Protein AF-A0A2V7TWN1-F1 (afdb_monomer)

Mean predicted aligned error: 7.3 Å

pLDDT: mean 84.78, std 6.24, range [59.34, 97.06]

Radius of gyration: 20.59 Å; Cα contacts (8 Å, |Δi|>4): 151; chains: 1; bounding box: 50×34×57 Å

Secondary structure (DSSP, 8-state):
-HHHHHHHHSSHIIIIIHHHHHH--TTS---GGGHHHHHHHHHHHHHHHHHHHHHHHHH--SS--HHHHHHHHH-HHHHHHHHHHHHHHHHHHHHHHHHHHHHHHHHHHHHTT----GGGTS-HHHHHHHHHHHHHH-GGG--HHHHHHHHHHHS--EETTEE----HHHHHHHHHH-

Foldseek 3Di:
DVVVVVVVPPALCVPPVLVCQQPDDDVGHHCHPVVVVVVVVVVVVVVVVVVVVVVLCVVDVDPDDPLVSCCVPVNDVVSVVVVVVVVVVVVVVLLSRLLSVLVVVQVVCVVVVHHDQLLQADAPVLLVVLVVVCVVPNLVPDDPSSNSSVSSNVPFDADPNRTRGDNNSSVVSSVVVD

Sequence (178 aa):
MIALGIGAIIGAGIFATLGSATSGGTGQPPAGPGVIVSIALTAVVCGFCALCYAEFASLVPVAGSAYTYSYATLGELVAWIIGWDLILEYAVGNIAVAISWAAYFRQLTLGFGVEIPAWLSTDYRSTLLAAKAAAGGGAAGLSPELSIAYQAHLNHPVILGVPIVCNVLAVSITAAIT

Structure (mmCIF, N/CA/C/O backbone):
data_AF-A0A2V7TWN1-F1
#
_entry.id   AF-A0A2V7TWN1-F1
#
loop_
_atom_site.group_PDB
_atom_site.id
_atom_site.type_symbol
_atom_site.label_atom_id
_atom_site.label_alt_id
_atom_site.label_comp_id
_atom_site.label_asym_id
_atom_site.label_entity_id
_atom_site.label_seq_id
_atom_site.pdbx_PDB_ins_code
_atom_site.Cartn_x
_atom_site.Cartn_y
_atom_site.Cartn_z
_atom_site.occupancy
_atom_site.B_iso_or_equiv
_atom_site.auth_seq_id
_atom_site.auth_comp_id
_atom_site.auth_asym_id
_atom_site.auth_atom_id
_atom_site.pdbx_PDB_model_num
ATOM 1 N N . MET A 1 1 ? -4.588 -15.650 17.850 1.00 64.38 1 MET A N 1
ATOM 2 C CA . MET A 1 1 ? -5.086 -14.398 17.234 1.00 64.38 1 MET A C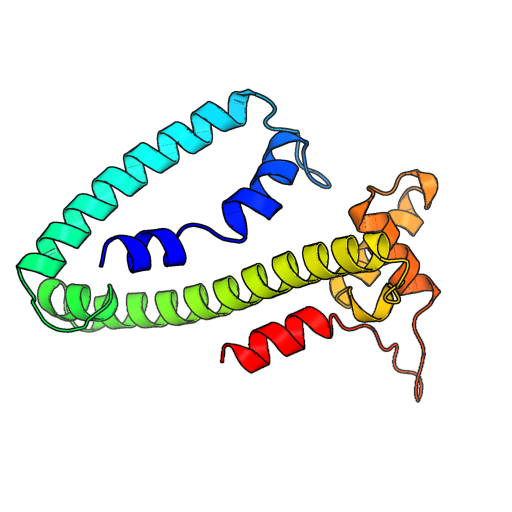A 1
ATOM 3 C C . MET A 1 1 ? -4.027 -13.303 17.147 1.00 64.38 1 MET A C 1
ATOM 5 O O . MET A 1 1 ? -3.981 -12.642 16.123 1.00 64.38 1 MET A O 1
ATOM 9 N N . ILE A 1 2 ? -3.119 -13.161 18.122 1.00 84.94 2 ILE A N 1
ATOM 10 C CA . ILE A 1 2 ? -2.035 -12.154 18.070 1.00 84.94 2 ILE A CA 1
ATOM 11 C C . ILE A 1 2 ? -1.173 -12.282 16.798 1.00 84.94 2 ILE A C 1
ATOM 13 O O . ILE A 1 2 ? -0.955 -11.293 16.111 1.00 84.94 2 ILE A O 1
ATOM 17 N N . ALA A 1 3 ? -0.764 -13.500 16.423 1.00 87.00 3 ALA A N 1
ATOM 18 C CA . ALA A 1 3 ? 0.022 -13.724 15.203 1.00 87.00 3 ALA A CA 1
ATOM 19 C C . ALA A 1 3 ? -0.723 -13.335 13.909 1.00 87.00 3 ALA A C 1
ATOM 21 O O . ALA A 1 3 ? -0.105 -12.814 12.986 1.00 87.00 3 ALA A O 1
ATOM 22 N N . LEU A 1 4 ? -2.045 -13.538 13.859 1.00 85.44 4 LEU A N 1
ATOM 23 C CA . LEU A 1 4 ? -2.874 -13.143 12.716 1.00 85.44 4 LEU A CA 1
ATOM 24 C C . LEU A 1 4 ? -2.981 -11.615 12.623 1.00 85.44 4 LEU A C 1
ATOM 26 O O . LEU A 1 4 ? -2.847 -11.068 11.536 1.00 85.44 4 LEU A O 1
ATOM 30 N N . GLY A 1 5 ? -3.138 -10.926 13.759 1.00 84.00 5 GLY A N 1
ATOM 31 C CA . GLY A 1 5 ? -3.130 -9.461 13.805 1.00 84.00 5 GLY A CA 1
ATOM 32 C C . GLY A 1 5 ? -1.792 -8.861 13.366 1.00 84.00 5 GLY A C 1
ATOM 33 O O . GLY A 1 5 ? -1.768 -7.958 12.539 1.00 84.00 5 GLY A O 1
ATOM 34 N N . ILE A 1 6 ? -0.669 -9.403 13.850 1.00 88.50 6 ILE A N 1
ATOM 35 C CA . ILE A 1 6 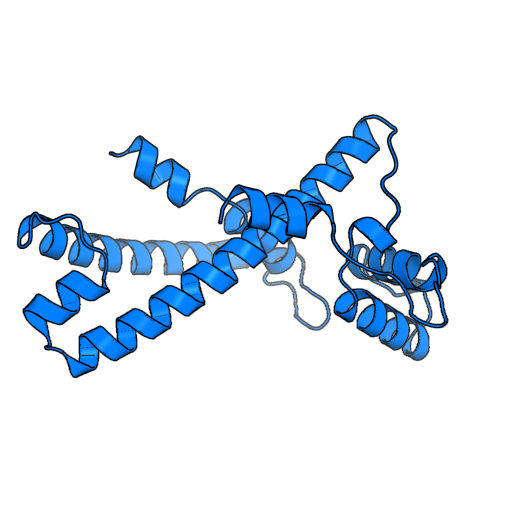? 0.668 -8.949 13.432 1.00 88.50 6 ILE A CA 1
ATOM 36 C C . ILE A 1 6 ? 0.873 -9.185 11.928 1.00 88.50 6 ILE A C 1
ATOM 38 O O . ILE A 1 6 ? 1.323 -8.282 11.226 1.00 88.50 6 ILE A O 1
ATOM 42 N N . GLY A 1 7 ? 0.505 -10.369 11.425 1.00 85.00 7 GLY A N 1
ATOM 43 C CA . GLY A 1 7 ? 0.634 -10.715 10.007 1.00 85.00 7 GLY A CA 1
ATOM 44 C C . GLY A 1 7 ? -0.248 -9.880 9.075 1.00 85.00 7 GLY A C 1
ATOM 45 O O . GLY A 1 7 ? 0.145 -9.633 7.942 1.00 85.00 7 GLY A O 1
ATOM 46 N N . ALA A 1 8 ? -1.406 -9.411 9.548 1.00 85.25 8 ALA A N 1
ATOM 47 C CA . ALA A 1 8 ? -2.286 -8.535 8.776 1.00 85.25 8 ALA A CA 1
ATOM 48 C C . ALA A 1 8 ? -1.795 -7.074 8.718 1.00 85.25 8 ALA A C 1
ATOM 50 O O . ALA A 1 8 ? -2.118 -6.366 7.769 1.00 85.25 8 ALA A O 1
ATOM 51 N N . ILE A 1 9 ? -1.028 -6.615 9.718 1.00 87.81 9 ILE A N 1
ATOM 52 C CA . ILE A 1 9 ? -0.567 -5.217 9.820 1.00 87.81 9 ILE A CA 1
ATOM 53 C C . ILE A 1 9 ? 0.809 -5.018 9.168 1.00 87.81 9 ILE A C 1
ATOM 55 O O . ILE A 1 9 ? 1.049 -3.996 8.521 1.00 87.81 9 ILE A O 1
ATOM 59 N N . ILE A 1 10 ? 1.740 -5.963 9.340 1.00 88.50 10 ILE A N 1
ATOM 60 C CA . ILE A 1 10 ? 3.087 -5.842 8.769 1.00 88.50 10 ILE A CA 1
ATOM 61 C C . ILE A 1 10 ? 3.035 -6.178 7.275 1.00 88.50 10 ILE A C 1
ATOM 63 O O . ILE A 1 10 ? 2.863 -7.331 6.893 1.00 88.50 10 ILE A O 1
ATOM 67 N N . GLY A 1 11 ? 3.240 -5.173 6.421 1.00 83.94 11 GLY A N 1
ATOM 68 C CA . GLY A 1 11 ? 3.178 -5.355 4.972 1.00 83.94 11 GLY A CA 1
ATOM 69 C C . GLY A 1 11 ? 3.793 -4.209 4.176 1.00 83.94 11 GLY A C 1
ATOM 70 O O . GLY A 1 11 ? 4.732 -3.548 4.618 1.00 83.94 11 GLY A O 1
ATOM 71 N N . ALA A 1 12 ? 3.251 -3.967 2.984 1.00 78.75 12 ALA A N 1
ATOM 72 C CA . ALA A 1 12 ? 3.787 -3.007 2.022 1.00 78.75 12 ALA A CA 1
ATOM 73 C C . ALA A 1 12 ? 3.996 -1.588 2.586 1.00 78.75 12 ALA A C 1
ATOM 75 O O . ALA A 1 12 ? 4.951 -0.928 2.195 1.00 78.75 12 ALA A O 1
ATOM 76 N N . GLY A 1 13 ? 3.169 -1.130 3.532 1.00 80.00 13 GLY A N 1
ATOM 77 C CA . GLY A 1 13 ? 3.261 0.231 4.075 1.00 80.00 13 GLY A CA 1
ATOM 78 C C . GLY A 1 13 ? 4.596 0.546 4.763 1.00 80.00 13 GLY A C 1
ATOM 79 O O . GLY A 1 13 ? 5.199 1.583 4.483 1.00 80.00 13 GLY A O 1
ATOM 80 N N . ILE A 1 14 ? 5.098 -0.353 5.621 1.00 84.56 14 ILE A N 1
ATOM 81 C CA . ILE A 1 14 ? 6.365 -0.118 6.336 1.00 84.56 14 ILE A CA 1
ATOM 82 C C . ILE A 1 14 ? 7.582 -0.285 5.423 1.00 84.56 14 ILE A C 1
ATOM 84 O O . ILE A 1 14 ? 8.570 0.425 5.586 1.00 84.56 14 ILE A O 1
ATOM 88 N N . PHE A 1 15 ? 7.505 -1.196 4.451 1.00 81.44 15 PHE A N 1
ATOM 89 C CA . PHE A 1 15 ? 8.630 -1.488 3.569 1.00 81.44 15 PHE A CA 1
ATOM 90 C C . PHE A 1 15 ? 8.710 -0.506 2.392 1.00 81.44 15 PHE A C 1
ATOM 92 O O . PHE A 1 15 ? 9.769 0.075 2.162 1.00 81.44 15 PHE A O 1
ATOM 99 N N . ALA A 1 16 ? 7.606 -0.272 1.679 1.00 73.81 16 ALA A N 1
ATOM 100 C CA . ALA A 1 16 ? 7.598 0.510 0.445 1.00 73.81 16 ALA A CA 1
ATOM 101 C C . ALA A 1 16 ? 7.359 2.008 0.687 1.00 73.81 16 ALA A C 1
ATOM 103 O O . ALA A 1 16 ? 8.100 2.847 0.181 1.00 73.81 16 ALA A O 1
ATOM 104 N N . THR A 1 17 ? 6.344 2.370 1.476 1.00 78.56 17 THR A N 1
ATOM 105 C CA . THR A 1 17 ? 5.884 3.769 1.565 1.00 78.56 17 THR A CA 1
ATOM 106 C C . THR A 1 17 ? 6.723 4.622 2.518 1.00 78.56 17 THR A C 1
ATOM 108 O O . THR A 1 17 ? 6.881 5.825 2.300 1.00 78.56 17 THR A O 1
ATOM 111 N N . LEU A 1 18 ? 7.295 4.023 3.567 1.00 85.00 18 LEU A N 1
ATOM 112 C CA . LEU A 1 18 ? 8.079 4.759 4.563 1.00 85.00 18 LEU A CA 1
ATOM 113 C C . LEU A 1 18 ? 9.361 5.366 3.968 1.00 85.00 18 LEU A C 1
ATOM 115 O O . LEU A 1 18 ? 9.734 6.491 4.311 1.00 85.00 18 LEU A O 1
ATOM 119 N N . GLY A 1 19 ? 10.009 4.647 3.044 1.00 79.50 19 GLY A N 1
ATOM 120 C CA . GLY A 1 19 ? 11.196 5.122 2.332 1.00 79.50 19 GLY A CA 1
ATOM 121 C C . GLY A 1 19 ? 10.900 6.383 1.523 1.00 79.50 19 GLY A C 1
ATOM 122 O O . GLY A 1 19 ? 11.509 7.423 1.772 1.00 79.50 19 GLY A O 1
ATOM 123 N N . SER A 1 20 ? 9.893 6.322 0.645 1.00 77.81 20 SER A N 1
ATOM 124 C CA . SER A 1 20 ? 9.467 7.463 -0.177 1.00 77.81 20 SER A CA 1
ATOM 125 C C . SER A 1 20 ? 8.956 8.643 0.656 1.00 77.81 20 SER A C 1
ATOM 127 O O . SER A 1 20 ? 9.218 9.795 0.317 1.00 77.81 20 SER A O 1
ATOM 129 N N . ALA A 1 21 ? 8.274 8.381 1.778 1.00 82.94 21 ALA A N 1
ATOM 130 C CA . ALA A 1 21 ? 7.824 9.433 2.693 1.00 82.94 21 ALA A CA 1
ATOM 131 C C . ALA A 1 21 ? 9.003 10.167 3.357 1.00 82.94 21 ALA A C 1
ATOM 133 O O . ALA A 1 21 ? 8.952 11.379 3.575 1.00 82.94 21 ALA A O 1
ATOM 134 N N . THR A 1 22 ? 10.089 9.446 3.647 1.00 85.00 22 THR A N 1
ATOM 135 C CA . THR A 1 22 ? 11.284 10.010 4.287 1.00 85.00 22 THR A CA 1
ATOM 136 C C . THR A 1 22 ? 12.158 10.768 3.288 1.00 85.00 22 THR A C 1
ATOM 138 O O . THR A 1 22 ? 12.567 11.894 3.573 1.00 85.00 22 THR A O 1
ATOM 141 N N . SER A 1 23 ? 12.440 10.170 2.123 1.00 79.25 23 SER A N 1
ATOM 142 C CA . SER A 1 23 ? 13.347 10.721 1.104 1.00 79.25 23 SER A CA 1
ATOM 143 C C . SER A 1 23 ? 12.706 11.762 0.185 1.00 79.25 23 SER A C 1
ATOM 145 O O . SER A 1 23 ? 13.426 12.459 -0.526 1.00 79.25 23 SER A O 1
ATOM 147 N N . GLY A 1 24 ? 11.377 11.889 0.212 1.00 71.25 24 GLY A N 1
ATOM 148 C CA . GLY A 1 24 ? 10.619 12.734 -0.706 1.00 71.25 24 GLY A CA 1
ATOM 149 C C . GLY A 1 24 ? 10.301 11.999 -2.008 1.00 71.25 24 GLY A C 1
ATOM 150 O O . GLY A 1 24 ? 11.113 11.228 -2.523 1.00 71.25 24 GLY A O 1
ATOM 151 N N . GLY A 1 25 ? 9.088 12.224 -2.514 1.00 67.12 25 GLY A N 1
ATOM 152 C CA . GLY A 1 25 ? 8.597 11.673 -3.778 1.00 67.12 25 GLY A CA 1
ATOM 153 C C . GLY A 1 25 ? 8.697 12.669 -4.934 1.00 67.12 25 GLY A C 1
ATOM 154 O O . GLY A 1 25 ? 9.132 13.811 -4.777 1.00 67.12 25 GLY A O 1
ATOM 155 N N . THR A 1 26 ? 8.240 12.263 -6.121 1.00 59.34 26 THR A N 1
ATOM 156 C CA . THR A 1 26 ? 8.171 13.154 -7.288 1.00 59.34 26 THR A CA 1
ATOM 157 C C . THR A 1 26 ? 7.182 14.298 -7.029 1.00 59.34 26 THR A C 1
ATOM 159 O O . THR A 1 26 ? 5.972 14.126 -7.146 1.00 59.34 26 THR A O 1
ATOM 162 N N . GLY A 1 27 ? 7.700 15.474 -6.663 1.00 63.16 27 GLY A N 1
ATOM 163 C CA . GLY A 1 27 ? 6.899 16.672 -6.385 1.00 63.16 27 GLY A CA 1
ATOM 164 C C . GLY A 1 27 ? 6.494 16.868 -4.921 1.00 63.16 27 GLY A C 1
ATOM 165 O O . GLY A 1 27 ? 5.716 17.777 -4.641 1.00 63.16 27 GLY A O 1
ATOM 166 N N . GLN A 1 28 ? 7.017 16.065 -3.988 1.00 68.25 28 GLN A N 1
ATOM 167 C CA . GLN A 1 28 ? 6.788 16.247 -2.552 1.00 68.25 28 GLN A CA 1
ATOM 168 C C . GLN A 1 28 ? 8.114 16.434 -1.813 1.00 68.25 28 GLN A C 1
ATOM 170 O O . GLN A 1 28 ? 9.039 15.646 -2.029 1.00 68.25 28 GLN A O 1
ATOM 175 N N . PRO A 1 29 ? 8.225 17.447 -0.935 1.00 78.81 29 PRO A N 1
ATOM 176 C CA . PRO A 1 29 ? 9.421 17.611 -0.131 1.00 78.81 29 PRO A CA 1
ATOM 177 C C . PRO A 1 29 ? 9.591 16.413 0.820 1.00 78.81 29 PRO A C 1
ATOM 179 O O . PRO A 1 29 ? 8.595 15.882 1.319 1.00 78.81 29 PRO A O 1
ATOM 182 N N . PRO A 1 30 ? 10.834 15.984 1.090 1.00 83.19 30 PRO A N 1
ATOM 183 C CA . PRO A 1 30 ? 11.106 14.937 2.067 1.00 83.19 30 PRO A CA 1
ATOM 184 C C . PRO A 1 30 ? 10.597 15.336 3.451 1.00 83.19 30 PRO A C 1
ATOM 186 O O . PRO A 1 30 ? 10.870 16.444 3.915 1.00 83.19 30 PRO A O 1
ATOM 189 N N . ALA A 1 31 ? 9.936 14.411 4.153 1.00 84.94 31 ALA A N 1
ATOM 190 C CA . ALA A 1 31 ? 9.643 14.601 5.574 1.00 84.94 31 ALA A CA 1
ATOM 191 C C . ALA A 1 31 ? 10.924 14.538 6.430 1.00 84.94 31 ALA A C 1
ATOM 193 O O . ALA A 1 31 ? 10.981 15.107 7.524 1.00 84.94 31 ALA A O 1
ATOM 194 N N . GLY A 1 32 ? 11.960 13.844 5.937 1.00 86.19 32 GLY A N 1
ATOM 195 C CA . GLY A 1 32 ? 13.225 13.661 6.640 1.00 86.19 32 GLY A CA 1
ATOM 196 C C . GLY A 1 32 ? 13.045 12.959 7.995 1.00 86.19 32 GLY A C 1
ATOM 197 O O . GLY A 1 32 ? 12.105 12.179 8.173 1.00 86.19 32 GLY A O 1
ATOM 198 N N . PRO A 1 33 ? 13.904 13.244 8.992 1.00 86.81 33 PRO A N 1
ATOM 199 C CA . PRO A 1 33 ? 13.803 12.643 10.327 1.00 86.81 33 PRO A CA 1
ATOM 200 C C . PRO A 1 33 ? 12.465 12.910 11.040 1.00 86.81 33 PRO A C 1
ATOM 202 O O . PRO A 1 33 ? 12.090 12.170 11.949 1.00 86.81 33 PRO A O 1
ATOM 205 N N . GLY A 1 34 ? 11.719 13.938 10.612 1.00 88.25 34 GLY A N 1
ATOM 206 C CA . GLY A 1 34 ? 10.398 14.280 11.143 1.00 88.25 34 GLY A CA 1
ATOM 207 C C . GLY A 1 34 ? 9.322 13.219 10.889 1.00 88.25 34 GLY A C 1
ATOM 208 O O . GLY A 1 34 ? 8.300 13.226 11.574 1.00 88.25 34 GLY A O 1
ATOM 209 N N . VAL A 1 35 ? 9.559 12.261 9.981 1.00 90.19 35 VAL A N 1
ATOM 210 C CA . VAL A 1 35 ? 8.641 11.137 9.718 1.00 90.19 35 VAL A CA 1
ATOM 211 C C . VAL A 1 35 ? 8.304 10.348 10.992 1.00 90.19 35 VAL A C 1
ATOM 213 O O . VAL A 1 35 ? 7.181 9.874 11.147 1.00 90.19 35 VAL A O 1
ATOM 216 N N . ILE A 1 36 ? 9.235 10.283 11.954 1.00 91.31 36 ILE A N 1
ATOM 217 C CA . ILE A 1 36 ? 9.042 9.606 13.244 1.00 91.31 36 ILE A CA 1
ATOM 218 C C . ILE A 1 36 ? 7.887 10.236 14.029 1.00 91.31 36 ILE A C 1
ATOM 220 O O . ILE A 1 36 ? 7.096 9.514 14.630 1.00 91.31 36 ILE A O 1
ATOM 224 N N . VAL A 1 37 ? 7.754 11.566 13.997 1.00 92.88 37 VAL A N 1
ATOM 225 C CA . VAL A 1 37 ? 6.669 12.275 14.692 1.00 92.88 37 VAL A CA 1
ATOM 226 C C . VAL A 1 37 ? 5.320 11.917 14.072 1.00 92.88 37 VAL A C 1
ATOM 228 O O . VAL A 1 37 ? 4.361 11.659 14.797 1.00 92.88 37 VAL A O 1
ATOM 231 N N . SER A 1 38 ? 5.258 11.829 12.739 1.00 90.94 38 SER A N 1
ATOM 232 C CA . SER A 1 38 ? 4.041 11.410 12.040 1.00 90.94 38 SER A CA 1
ATOM 233 C C . SER A 1 38 ? 3.656 9.975 12.399 1.00 90.94 38 SER A C 1
ATOM 235 O O . SER A 1 38 ? 2.500 9.730 12.729 1.00 90.94 38 SER A O 1
ATOM 237 N N . ILE A 1 39 ? 4.610 9.038 12.384 1.00 91.44 39 ILE A N 1
ATOM 238 C CA . ILE A 1 39 ? 4.352 7.634 12.740 1.00 91.44 39 ILE A CA 1
ATOM 239 C C . ILE A 1 39 ? 3.941 7.498 14.210 1.00 91.44 39 ILE A C 1
ATOM 241 O O . ILE A 1 39 ? 3.023 6.740 14.515 1.00 91.44 39 ILE A O 1
ATOM 245 N N . ALA A 1 40 ? 4.568 8.248 15.120 1.00 94.69 40 ALA A N 1
ATOM 246 C CA . ALA A 1 40 ? 4.208 8.243 16.534 1.00 94.69 40 ALA A CA 1
ATOM 247 C C . ALA A 1 40 ? 2.768 8.733 16.757 1.00 94.69 40 ALA A C 1
ATOM 249 O O . ALA A 1 40 ? 2.013 8.102 17.495 1.00 94.69 40 ALA A O 1
ATOM 250 N N . LEU A 1 41 ? 2.362 9.814 16.083 1.00 95.19 41 LEU A N 1
ATOM 251 C CA . LEU A 1 41 ? 0.990 10.315 16.152 1.00 95.19 41 LEU A CA 1
ATOM 252 C C . LEU A 1 41 ? -0.008 9.292 15.591 1.00 95.19 41 LEU A C 1
ATOM 254 O O . LEU A 1 41 ? -1.013 9.002 16.239 1.00 95.19 41 LEU A O 1
ATOM 258 N N . THR A 1 42 ? 0.286 8.704 14.427 1.00 93.25 42 THR A N 1
ATOM 259 C CA . THR A 1 42 ? -0.541 7.644 13.836 1.00 93.25 42 THR A CA 1
ATOM 260 C C . THR A 1 42 ? -0.675 6.452 14.783 1.00 93.25 42 THR A C 1
ATOM 262 O O . THR A 1 42 ? -1.783 5.963 14.973 1.00 93.25 42 THR A O 1
ATOM 265 N N . ALA A 1 43 ? 0.404 6.023 15.445 1.00 93.69 43 ALA A N 1
ATOM 266 C CA . ALA A 1 43 ? 0.367 4.916 16.400 1.00 93.69 43 ALA A CA 1
ATOM 267 C C . ALA A 1 43 ? -0.567 5.191 17.592 1.00 93.69 43 ALA A C 1
ATOM 269 O O . ALA A 1 43 ? -1.307 4.299 18.003 1.00 93.69 43 ALA A O 1
ATOM 270 N N . VAL A 1 44 ? -0.580 6.422 18.118 1.00 97.06 44 VAL A N 1
ATOM 271 C CA . VAL A 1 44 ? -1.496 6.819 19.202 1.00 97.06 44 VAL A CA 1
ATOM 272 C C . VAL A 1 44 ? -2.952 6.773 18.735 1.00 97.06 44 VAL A C 1
ATOM 274 O O . VAL A 1 44 ? -3.793 6.184 19.414 1.00 97.06 44 VAL A O 1
ATOM 277 N N . VAL A 1 45 ? -3.249 7.335 17.559 1.00 96.56 45 VAL A N 1
ATOM 278 C CA . VAL A 1 45 ? -4.607 7.328 16.988 1.00 96.56 45 VAL A CA 1
ATOM 279 C C . VAL A 1 45 ? -5.079 5.898 16.716 1.00 96.56 45 VAL A C 1
ATOM 281 O O . VAL A 1 45 ? -6.164 5.519 17.154 1.00 96.56 45 VAL A O 1
ATOM 284 N N . CYS A 1 46 ? -4.246 5.070 16.078 1.00 94.06 46 CYS A N 1
ATOM 285 C CA . CYS A 1 46 ? -4.539 3.655 15.853 1.00 94.06 46 CYS A CA 1
ATOM 286 C C . CYS A 1 46 ? -4.735 2.892 17.170 1.00 94.06 46 CYS A C 1
ATOM 288 O O . CYS A 1 46 ? -5.586 2.009 17.229 1.00 94.06 46 CYS A O 1
ATOM 290 N N . GLY A 1 47 ? -4.000 3.245 18.230 1.00 94.88 47 GLY A N 1
ATOM 291 C CA . GLY A 1 47 ? -4.181 2.687 19.568 1.00 94.88 47 GLY A CA 1
ATOM 292 C C . GLY A 1 47 ? -5.569 2.972 20.142 1.00 94.88 47 GLY A C 1
ATOM 293 O O . GLY A 1 47 ? -6.236 2.052 20.608 1.00 94.88 47 GLY A O 1
ATOM 294 N N . PHE A 1 48 ? -6.049 4.215 20.051 1.00 95.69 48 PHE A N 1
ATOM 295 C CA . PHE A 1 48 ? -7.409 4.556 20.482 1.00 95.69 48 PHE A CA 1
ATOM 296 C C . PHE A 1 48 ? -8.478 3.861 19.636 1.00 95.69 48 PHE A C 1
ATOM 298 O O . PHE A 1 48 ? -9.412 3.287 20.194 1.00 95.69 48 PHE A O 1
ATOM 305 N N . CYS A 1 49 ? -8.315 3.821 18.310 1.00 91.31 49 CYS A N 1
ATOM 306 C CA . CYS A 1 49 ? -9.220 3.072 17.438 1.00 91.31 49 CYS A CA 1
ATOM 307 C C . CYS A 1 49 ? -9.248 1.578 17.800 1.00 91.31 49 CYS A C 1
ATOM 309 O O . CYS A 1 49 ? -10.325 0.992 17.885 1.00 91.31 49 CYS A O 1
ATOM 311 N N . ALA A 1 50 ? -8.090 0.965 18.066 1.00 90.56 50 ALA A N 1
ATOM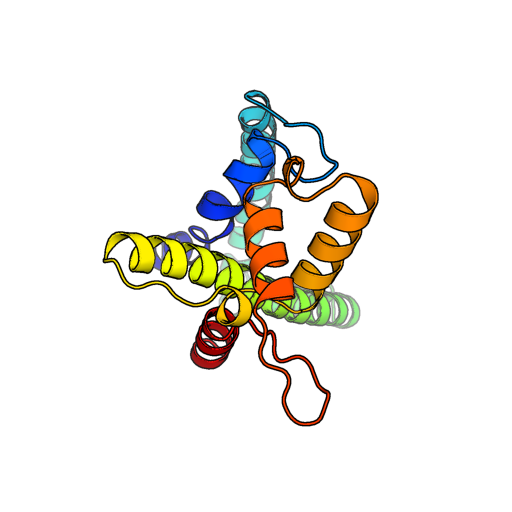 312 C CA . ALA A 1 50 ? -7.991 -0.442 18.444 1.00 90.56 50 ALA A CA 1
ATOM 313 C C . ALA A 1 50 ? -8.719 -0.749 19.762 1.00 90.56 50 ALA A C 1
ATOM 315 O O . ALA A 1 50 ? -9.337 -1.805 19.872 1.00 90.56 50 ALA A O 1
ATOM 316 N N . LEU A 1 51 ? -8.700 0.171 20.734 1.00 92.12 51 LEU A N 1
ATOM 317 C CA . LEU A 1 51 ? -9.463 0.028 21.978 1.00 92.12 51 LEU A CA 1
ATOM 318 C C . LEU A 1 51 ? -10.978 0.041 21.721 1.00 92.12 51 LEU A C 1
ATOM 320 O O . LEU A 1 51 ? -11.676 -0.834 22.227 1.00 92.12 51 LEU A O 1
ATOM 324 N N . CYS A 1 52 ? -11.479 0.955 20.882 1.00 89.31 52 CYS A N 1
ATOM 325 C CA . CYS A 1 52 ? -12.895 0.971 20.490 1.00 89.31 52 CYS A CA 1
ATOM 326 C C . CYS A 1 52 ? -13.299 -0.310 19.739 1.00 89.31 52 CYS A C 1
ATOM 328 O O . CYS A 1 52 ? -14.353 -0.887 19.997 1.00 89.31 52 CYS A O 1
ATOM 330 N N . TYR A 1 53 ? -12.447 -0.800 18.832 1.00 86.44 53 TYR A N 1
ATOM 331 C CA . TYR A 1 53 ? -12.684 -2.072 18.142 1.00 86.44 53 TYR A CA 1
ATOM 332 C C . TYR A 1 53 ? -12.661 -3.270 19.097 1.00 86.44 53 TYR A C 1
ATOM 334 O O . TYR A 1 53 ? -13.448 -4.197 18.917 1.00 86.44 53 TYR A O 1
ATOM 342 N N . ALA A 1 54 ? -11.795 -3.261 20.114 1.00 88.19 54 ALA A N 1
ATOM 343 C CA . ALA A 1 54 ? -11.756 -4.305 21.134 1.00 88.19 54 ALA A CA 1
ATOM 344 C C . ALA A 1 54 ? -13.046 -4.333 21.970 1.00 88.19 54 ALA A C 1
ATOM 346 O O . ALA A 1 54 ? -13.558 -5.414 22.261 1.00 88.19 54 ALA A O 1
ATOM 347 N N . GLU A 1 55 ? -13.603 -3.165 22.302 1.00 89.44 55 GLU A N 1
ATOM 348 C CA . GLU A 1 55 ? -14.898 -3.051 22.975 1.00 89.44 55 GLU A CA 1
ATOM 349 C C . GLU A 1 55 ? -16.020 -3.646 22.112 1.00 89.44 55 GLU A C 1
ATOM 351 O O . GLU A 1 55 ? -16.714 -4.561 22.561 1.00 89.44 55 GLU A O 1
ATOM 356 N N . PHE A 1 56 ? -16.140 -3.234 20.845 1.00 82.56 56 PHE A N 1
ATOM 357 C CA . PHE A 1 56 ? -17.162 -3.775 19.942 1.00 82.56 56 PHE A CA 1
ATOM 358 C C . PHE A 1 56 ? -17.017 -5.282 19.698 1.00 82.56 56 PHE A C 1
ATOM 360 O O . PHE A 1 56 ? -18.018 -5.999 19.723 1.00 82.56 56 PHE A O 1
ATOM 367 N N . ALA A 1 57 ? -15.789 -5.781 19.538 1.00 83.50 57 ALA A N 1
ATOM 368 C CA . ALA A 1 57 ? -15.524 -7.211 19.381 1.00 83.50 57 ALA A CA 1
ATOM 369 C C . ALA A 1 57 ? -15.897 -8.023 20.636 1.00 83.50 57 ALA A C 1
ATOM 371 O O . ALA A 1 57 ? -16.287 -9.184 20.523 1.00 83.50 57 ALA A O 1
ATOM 372 N N . SER A 1 58 ? -15.796 -7.426 21.831 1.00 83.75 58 SER A N 1
ATOM 373 C CA . SER A 1 58 ? -16.212 -8.067 23.086 1.00 83.75 58 SER A CA 1
ATOM 374 C C . SER A 1 58 ? -17.733 -8.081 23.279 1.00 83.75 58 SER A C 1
ATOM 376 O O . SER A 1 58 ? -18.271 -9.037 23.837 1.00 83.75 58 SER A O 1
ATOM 378 N N . LEU A 1 59 ? -18.429 -7.048 22.792 1.00 82.06 59 LEU A N 1
ATOM 379 C CA . LEU A 1 59 ? -19.883 -6.903 22.903 1.00 82.06 59 LEU A CA 1
ATOM 380 C C . LEU A 1 59 ? -20.646 -7.755 21.884 1.00 82.06 59 LEU A C 1
ATOM 382 O O . LEU A 1 59 ? -21.750 -8.218 22.164 1.00 82.06 59 LEU A O 1
ATOM 386 N N . VAL A 1 60 ? -20.072 -7.955 20.697 1.00 78.88 60 VAL A N 1
ATOM 387 C CA . VAL A 1 60 ? -20.733 -8.605 19.563 1.00 78.88 60 VAL A CA 1
ATOM 388 C C . VAL A 1 60 ? -19.846 -9.765 19.084 1.00 78.88 60 VAL A C 1
ATOM 390 O O . VAL A 1 60 ? -19.108 -9.604 18.113 1.00 78.88 60 VAL A O 1
ATOM 393 N N . PRO A 1 61 ? -19.887 -10.946 19.748 1.00 74.44 61 PRO A N 1
ATOM 394 C CA . PRO A 1 61 ? -18.975 -12.068 19.496 1.00 74.44 61 PRO A CA 1
ATOM 395 C C . PRO A 1 61 ? -19.385 -12.886 18.259 1.00 74.44 61 PRO A C 1
ATOM 397 O O . PRO A 1 61 ? -19.447 -14.115 18.282 1.00 74.44 61 PRO A O 1
ATOM 400 N N . VAL A 1 62 ? -19.697 -12.198 17.165 1.00 76.25 62 VAL A N 1
ATOM 401 C CA . VAL A 1 62 ? -19.903 -12.784 15.841 1.00 76.25 62 VAL A CA 1
ATOM 402 C C . VAL A 1 62 ? -18.725 -12.419 14.954 1.00 76.25 62 VAL A C 1
ATOM 404 O O . VAL A 1 62 ? -18.153 -11.338 15.073 1.00 76.25 62 VAL A O 1
ATOM 407 N N . ALA A 1 63 ? -18.356 -13.326 14.050 1.00 70.19 63 ALA A N 1
ATOM 408 C CA . ALA A 1 63 ? -17.361 -13.030 13.030 1.00 70.19 63 ALA A CA 1
ATOM 409 C C . ALA A 1 63 ? -17.870 -11.863 12.167 1.00 70.19 63 ALA A C 1
ATOM 411 O O . ALA A 1 63 ? -18.804 -12.021 11.381 1.00 70.19 63 ALA A O 1
ATOM 412 N N . GLY A 1 64 ? -17.289 -10.682 12.361 1.00 69.94 64 GLY A N 1
ATOM 413 C CA . GLY A 1 64 ? -17.736 -9.447 11.733 1.00 69.94 64 GLY A CA 1
ATOM 414 C C . GLY A 1 64 ? -16.618 -8.414 11.649 1.00 69.94 64 GLY A C 1
ATOM 415 O O . GLY A 1 64 ? -15.693 -8.405 12.460 1.00 69.94 64 GLY A O 1
ATOM 416 N N . SER A 1 65 ? -16.702 -7.561 10.631 1.00 79.88 65 SER A N 1
ATOM 417 C CA . SER A 1 65 ? -15.851 -6.375 10.464 1.00 79.88 65 SER A CA 1
ATOM 418 C C . SER A 1 65 ? -16.655 -5.112 10.819 1.00 79.88 65 SER A C 1
ATOM 420 O O . SER A 1 65 ? -17.781 -5.209 11.314 1.00 79.88 65 SER A O 1
ATOM 422 N N . ALA A 1 66 ? -16.114 -3.922 10.549 1.00 82.56 66 ALA A N 1
ATOM 423 C CA . ALA A 1 66 ? -16.737 -2.631 10.864 1.00 82.56 66 ALA A CA 1
ATOM 424 C C . ALA A 1 66 ? -18.191 -2.509 10.366 1.00 82.56 66 ALA A C 1
ATOM 426 O O . ALA A 1 66 ? -19.027 -1.901 11.035 1.00 82.56 66 ALA A O 1
ATOM 427 N N . TYR A 1 67 ? -18.518 -3.145 9.234 1.00 85.31 67 TYR A N 1
ATOM 428 C CA . TYR A 1 67 ? -19.885 -3.262 8.717 1.00 85.31 67 TYR A CA 1
ATOM 429 C C . TYR A 1 67 ? -20.856 -3.881 9.737 1.00 85.31 67 TYR A C 1
ATOM 431 O O . TYR A 1 67 ? -21.895 -3.307 10.043 1.00 85.31 67 TYR A O 1
ATOM 439 N N . THR A 1 68 ? -20.509 -5.033 10.314 1.00 85.25 68 THR A N 1
ATOM 440 C CA . THR A 1 68 ? -21.381 -5.751 11.254 1.00 85.25 68 THR A CA 1
ATOM 441 C C . THR A 1 68 ? -21.576 -4.955 12.544 1.00 85.25 68 THR A C 1
ATOM 443 O O . THR A 1 68 ? -22.689 -4.879 13.065 1.00 85.25 68 THR A O 1
ATOM 446 N N . TYR A 1 69 ? -20.513 -4.317 13.043 1.00 85.44 69 TYR A N 1
ATOM 447 C CA . TYR A 1 69 ? -20.578 -3.507 14.263 1.00 85.44 69 TYR A CA 1
ATOM 448 C C . TYR A 1 69 ? -21.391 -2.223 14.065 1.00 85.44 69 TYR A C 1
ATOM 450 O O . TYR A 1 69 ? -22.204 -1.871 14.921 1.00 85.44 69 TYR A O 1
ATOM 458 N N . SER A 1 70 ? -21.231 -1.550 12.922 1.00 84.62 70 SER A N 1
ATOM 459 C CA . SER A 1 70 ? -22.020 -0.358 12.582 1.00 84.62 70 SER A CA 1
ATOM 460 C C . SER A 1 70 ? -23.484 -0.699 12.302 1.00 84.62 70 SER A C 1
ATOM 462 O O . SER A 1 70 ? -24.364 0.041 12.733 1.00 84.62 70 SER A O 1
ATOM 464 N N . TYR A 1 71 ? -23.775 -1.853 11.696 1.00 86.00 71 TYR A N 1
ATOM 465 C CA . TYR A 1 71 ? -25.151 -2.321 11.511 1.00 86.00 71 TYR A CA 1
ATOM 466 C C . TYR A 1 71 ? -25.859 -2.539 12.851 1.00 86.00 71 TYR A C 1
ATOM 468 O O . TYR A 1 71 ? -27.002 -2.121 13.026 1.00 86.00 71 TYR A O 1
ATOM 476 N N . ALA A 1 72 ? -25.161 -3.137 13.821 1.00 84.56 72 ALA A N 1
ATOM 477 C CA . ALA A 1 72 ? -25.710 -3.408 15.145 1.00 84.56 72 ALA A CA 1
ATOM 478 C C . ALA A 1 72 ? -25.930 -2.145 16.004 1.00 84.56 72 ALA A C 1
ATOM 480 O O . ALA A 1 72 ? -26.786 -2.161 16.885 1.00 84.56 72 ALA A O 1
ATOM 481 N N . THR A 1 73 ? -25.169 -1.068 15.776 1.00 84.44 73 THR A N 1
ATOM 482 C CA . THR A 1 73 ? -25.145 0.114 16.664 1.00 84.44 73 THR A CA 1
ATOM 483 C C . THR A 1 73 ? -25.747 1.381 16.054 1.00 84.44 73 THR A C 1
ATOM 485 O O . THR A 1 73 ? -26.359 2.167 16.773 1.00 84.44 73 THR A O 1
ATOM 488 N N . LEU A 1 74 ? -25.585 1.594 14.745 1.00 85.25 74 LEU A N 1
ATOM 489 C CA . LEU A 1 74 ? -25.903 2.848 14.042 1.00 85.25 74 LEU A CA 1
ATOM 490 C C . LEU A 1 74 ? -26.994 2.682 12.972 1.00 85.25 74 LEU A C 1
ATOM 492 O O . LEU A 1 74 ? -27.542 3.675 12.492 1.00 85.25 74 LEU A O 1
ATOM 496 N N . GLY A 1 75 ? -27.332 1.442 12.616 1.00 88.69 75 GLY A N 1
ATOM 497 C CA . GLY A 1 75 ? -28.386 1.112 11.661 1.00 88.69 75 GLY A CA 1
ATOM 498 C C . GLY A 1 75 ? -27.909 0.948 10.216 1.00 88.69 75 GLY A C 1
ATOM 499 O O . GLY A 1 75 ? -26.738 1.125 9.874 1.00 88.69 75 GLY A O 1
ATOM 500 N N . GLU A 1 76 ? -28.857 0.583 9.354 1.00 90.62 76 GLU A N 1
ATOM 501 C CA . GLU A 1 76 ? -28.596 0.080 8.001 1.00 90.62 76 GLU A CA 1
ATOM 502 C C . GLU A 1 76 ? -27.910 1.097 7.083 1.00 90.62 76 GLU A C 1
ATOM 504 O O . GLU A 1 76 ? -26.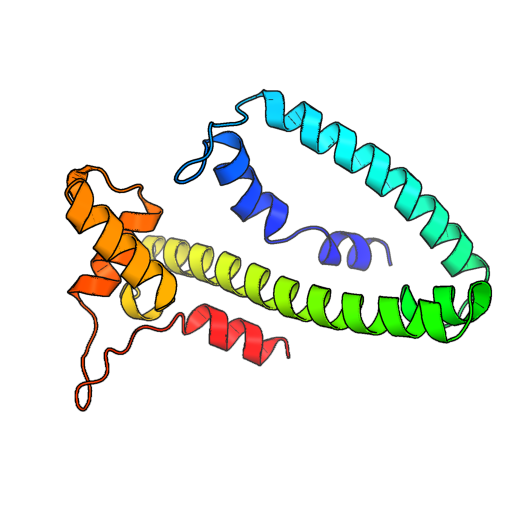966 0.737 6.386 1.00 90.62 76 GLU A O 1
ATOM 509 N N . LEU A 1 77 ? -28.327 2.369 7.101 1.00 91.31 77 LEU A N 1
ATOM 510 C CA . LEU A 1 77 ? -27.765 3.382 6.200 1.00 91.31 77 LEU A CA 1
ATOM 511 C C . LEU A 1 77 ? -26.272 3.619 6.465 1.00 91.31 77 LEU A C 1
ATOM 513 O O . LEU A 1 77 ? -25.478 3.673 5.528 1.00 91.31 77 LEU A O 1
ATOM 517 N N . VAL A 1 78 ? -25.883 3.738 7.738 1.00 89.50 78 VAL A N 1
ATOM 518 C CA . VAL A 1 78 ? -24.479 3.947 8.116 1.00 89.50 78 VAL A CA 1
ATOM 519 C C . VAL A 1 78 ? -23.660 2.702 7.794 1.00 89.50 78 VAL A C 1
ATOM 521 O O . VAL A 1 78 ? -22.599 2.812 7.185 1.00 89.50 78 VAL A O 1
ATOM 524 N N . ALA A 1 79 ? -24.178 1.517 8.123 1.00 89.00 79 ALA A N 1
ATOM 525 C CA . ALA A 1 79 ? -23.521 0.260 7.789 1.00 89.00 79 ALA A CA 1
ATOM 526 C C . ALA A 1 79 ? -23.329 0.086 6.280 1.00 89.00 79 ALA A C 1
ATOM 528 O O . ALA A 1 79 ? -22.264 -0.327 5.842 1.00 89.00 79 ALA A O 1
ATOM 529 N N . TRP A 1 80 ? -24.320 0.449 5.467 1.00 91.19 80 TRP A N 1
ATOM 530 C CA . TRP A 1 80 ? -24.235 0.375 4.011 1.00 91.19 80 TRP A CA 1
ATOM 531 C C . TRP A 1 80 ? -23.121 1.267 3.449 1.00 91.19 80 TRP A C 1
ATOM 533 O O . TRP A 1 80 ? -22.346 0.808 2.612 1.00 91.19 80 TRP A O 1
ATOM 543 N N . ILE A 1 81 ? -22.984 2.501 3.953 1.00 93.88 81 ILE A N 1
ATOM 544 C CA . ILE A 1 81 ? -21.893 3.411 3.562 1.00 93.88 81 ILE A CA 1
ATOM 545 C C . ILE A 1 81 ? -20.531 2.799 3.920 1.00 93.88 81 ILE A C 1
ATOM 547 O O . ILE A 1 81 ? -19.656 2.717 3.060 1.00 93.88 81 ILE A O 1
ATOM 551 N N . ILE A 1 82 ? -20.369 2.316 5.157 1.00 92.25 82 ILE A N 1
ATOM 552 C CA . ILE A 1 82 ? -19.124 1.676 5.617 1.00 92.25 82 ILE A CA 1
ATOM 553 C C . ILE A 1 82 ? -18.830 0.389 4.836 1.00 92.25 82 ILE A C 1
ATOM 555 O O . ILE A 1 82 ? -17.677 0.081 4.557 1.00 92.25 82 ILE A O 1
ATOM 559 N N . GLY A 1 83 ? -19.857 -0.365 4.443 1.00 90.44 83 GLY A N 1
ATOM 560 C CA . GLY A 1 83 ? -19.702 -1.568 3.629 1.00 90.44 83 GLY A CA 1
ATOM 561 C C . GLY A 1 83 ? -19.070 -1.268 2.271 1.00 90.44 83 GLY A C 1
ATOM 562 O O . GLY A 1 83 ? -18.126 -1.948 1.876 1.00 90.44 83 GLY A O 1
ATOM 563 N N . TRP A 1 84 ? -19.543 -0.231 1.576 1.00 93.56 84 TRP A N 1
ATOM 564 C CA . TRP A 1 84 ? -18.941 0.196 0.310 1.00 93.56 84 TRP A CA 1
ATOM 565 C C . TRP A 1 84 ? -17.521 0.731 0.478 1.00 93.56 84 TRP A C 1
ATOM 567 O O . TRP A 1 84 ? -16.662 0.422 -0.348 1.00 93.56 84 TRP A O 1
ATOM 577 N N . ASP A 1 85 ? -17.272 1.485 1.547 1.00 93.38 85 ASP A N 1
ATOM 578 C CA . ASP A 1 85 ? -15.940 1.984 1.886 1.00 93.38 85 ASP A CA 1
ATOM 579 C C . ASP A 1 85 ? -14.947 0.830 2.098 1.00 93.38 85 ASP A C 1
ATOM 581 O O . ASP A 1 85 ? -13.918 0.781 1.429 1.00 93.38 85 ASP A O 1
ATOM 585 N N . LEU A 1 86 ? -15.314 -0.184 2.892 1.00 90.75 86 LEU A N 1
ATOM 586 C CA . LEU A 1 86 ? -14.483 -1.370 3.126 1.00 90.75 86 LEU A CA 1
ATOM 587 C C . LEU A 1 86 ? -14.182 -2.152 1.842 1.00 90.75 86 LEU A C 1
ATOM 589 O O . LEU A 1 86 ? -13.066 -2.635 1.660 1.00 90.75 86 LEU A O 1
ATOM 593 N N . ILE A 1 87 ? -15.158 -2.298 0.939 1.00 91.00 87 ILE A N 1
ATOM 594 C CA . ILE A 1 87 ? -14.935 -2.983 -0.345 1.00 91.00 87 ILE A CA 1
ATOM 595 C C . ILE A 1 87 ? -13.878 -2.234 -1.167 1.00 91.00 87 ILE A C 1
ATOM 597 O O . ILE A 1 87 ? -12.974 -2.861 -1.723 1.00 91.00 87 ILE A O 1
ATOM 601 N N . LEU A 1 88 ? -13.969 -0.902 -1.232 1.00 91.56 88 LEU A N 1
ATOM 602 C CA . LEU A 1 88 ? -12.988 -0.072 -1.931 1.00 91.56 88 LEU A CA 1
ATOM 603 C C . LEU A 1 88 ? -11.622 -0.103 -1.239 1.00 91.56 88 LEU A C 1
ATOM 605 O O . LEU A 1 88 ? -10.604 -0.230 -1.919 1.00 91.56 88 LEU A O 1
ATOM 609 N N . GLU A 1 89 ? -11.592 -0.037 0.090 1.00 89.69 89 GLU A N 1
ATOM 610 C CA . GLU A 1 89 ? -10.370 -0.093 0.888 1.00 89.69 89 GLU A CA 1
ATOM 611 C C . GLU A 1 89 ? -9.621 -1.411 0.664 1.00 89.69 89 GLU A C 1
ATOM 613 O O . GLU A 1 89 ? -8.432 -1.391 0.341 1.00 89.69 89 GLU A O 1
ATOM 618 N N . TYR A 1 90 ? -10.308 -2.556 0.735 1.00 88.88 90 TYR A N 1
ATOM 619 C CA . TYR A 1 90 ? -9.689 -3.857 0.472 1.00 88.88 90 TYR A CA 1
ATOM 620 C C . TYR A 1 90 ? -9.241 -4.007 -0.984 1.00 88.88 90 TYR A C 1
ATOM 622 O O . TYR A 1 90 ? -8.156 -4.534 -1.237 1.00 88.88 90 TYR A O 1
ATOM 630 N N . ALA A 1 91 ? -10.024 -3.515 -1.950 1.00 88.50 91 ALA A N 1
ATOM 631 C CA . ALA A 1 91 ? -9.650 -3.572 -3.361 1.00 88.50 91 ALA A CA 1
ATOM 632 C C . ALA A 1 91 ? -8.377 -2.755 -3.647 1.00 88.50 91 ALA A C 1
ATOM 634 O O . ALA A 1 91 ? -7.425 -3.264 -4.243 1.00 88.50 91 ALA A O 1
ATOM 635 N N . VAL A 1 92 ? -8.328 -1.502 -3.188 1.00 88.31 92 VAL A N 1
ATOM 636 C CA . VAL A 1 92 ? -7.168 -0.617 -3.371 1.00 88.31 92 VAL A CA 1
ATOM 637 C C . VAL A 1 92 ? -5.968 -1.117 -2.563 1.00 88.31 92 VAL A C 1
ATOM 639 O O . VAL A 1 92 ? -4.846 -1.117 -3.075 1.00 88.31 92 VAL A O 1
ATOM 642 N N . GLY A 1 93 ? -6.197 -1.601 -1.341 1.00 87.69 93 GLY A N 1
ATOM 643 C CA . GLY A 1 93 ? -5.173 -2.183 -0.477 1.00 87.69 93 GLY A CA 1
ATOM 644 C C . GLY A 1 93 ? -4.492 -3.393 -1.116 1.00 87.69 93 GLY A C 1
ATOM 645 O O . GLY A 1 93 ? -3.263 -3.430 -1.199 1.00 87.69 93 GLY A O 1
ATOM 646 N N . ASN A 1 94 ? -5.266 -4.339 -1.657 1.00 88.31 94 ASN A N 1
ATOM 647 C CA . ASN A 1 94 ? -4.724 -5.524 -2.331 1.00 88.31 94 ASN A CA 1
ATOM 648 C C . ASN A 1 94 ? -3.866 -5.154 -3.549 1.00 88.31 94 ASN A C 1
ATOM 650 O O . ASN A 1 94 ? -2.788 -5.721 -3.742 1.00 88.31 94 ASN A O 1
ATOM 654 N N . ILE A 1 95 ? -4.304 -4.176 -4.348 1.00 87.19 95 ILE A N 1
ATOM 655 C CA . ILE A 1 95 ? -3.536 -3.682 -5.500 1.00 87.19 95 ILE A CA 1
ATOM 656 C C . ILE A 1 95 ? -2.226 -3.028 -5.034 1.00 87.19 95 ILE A C 1
ATOM 658 O O . ILE A 1 95 ? -1.161 -3.327 -5.576 1.00 87.19 95 ILE A O 1
ATOM 662 N N . ALA A 1 96 ? -2.272 -2.174 -4.007 1.00 86.56 96 ALA A N 1
ATOM 663 C CA . ALA A 1 96 ? -1.086 -1.501 -3.476 1.00 86.56 96 ALA A CA 1
ATOM 664 C C . ALA A 1 96 ? -0.049 -2.493 -2.914 1.00 86.56 96 ALA A C 1
ATOM 666 O O . ALA A 1 96 ? 1.156 -2.352 -3.159 1.00 86.56 96 ALA A O 1
ATOM 667 N N . VAL A 1 97 ? -0.509 -3.532 -2.207 1.00 88.44 97 VAL A N 1
ATOM 668 C CA . VAL A 1 97 ? 0.350 -4.604 -1.682 1.00 88.44 97 VAL A CA 1
ATOM 669 C C . VAL A 1 97 ? 0.978 -5.407 -2.821 1.00 88.44 97 VAL A C 1
ATOM 671 O O . VAL A 1 97 ? 2.187 -5.648 -2.793 1.00 88.44 97 VAL A O 1
ATOM 674 N N . ALA A 1 98 ? 0.199 -5.765 -3.844 1.00 88.88 98 ALA A N 1
ATOM 675 C CA . ALA A 1 98 ? 0.685 -6.513 -5.000 1.00 88.88 98 ALA A CA 1
ATOM 676 C C . ALA A 1 98 ? 1.750 -5.743 -5.798 1.00 88.88 98 ALA A C 1
ATOM 678 O O . ALA A 1 98 ? 2.780 -6.315 -6.154 1.00 88.88 98 ALA A O 1
ATOM 679 N N . ILE A 1 99 ? 1.553 -4.439 -6.026 1.00 87.00 99 ILE A N 1
ATOM 680 C CA . ILE A 1 99 ? 2.537 -3.576 -6.704 1.00 87.00 99 ILE A CA 1
ATOM 681 C C . ILE A 1 99 ? 3.843 -3.507 -5.907 1.00 87.00 99 ILE A C 1
ATOM 683 O O . ILE A 1 99 ? 4.926 -3.659 -6.475 1.00 87.00 99 ILE A O 1
ATOM 687 N N . SER A 1 100 ? 3.746 -3.318 -4.590 1.00 87.69 100 SER A N 1
ATOM 688 C CA . SER A 1 100 ? 4.919 -3.225 -3.715 1.00 87.69 100 SER A CA 1
ATOM 689 C C . SER A 1 100 ? 5.720 -4.529 -3.716 1.00 87.69 100 SER A C 1
ATOM 691 O O . SER A 1 100 ? 6.936 -4.515 -3.902 1.00 87.69 100 SER A O 1
ATOM 693 N N . TRP A 1 101 ? 5.043 -5.674 -3.588 1.00 87.62 101 TRP A N 1
ATOM 694 C CA . TRP A 1 101 ? 5.689 -6.986 -3.664 1.00 87.62 101 TRP A CA 1
ATOM 695 C C . TRP A 1 101 ? 6.302 -7.270 -5.033 1.00 87.62 101 TRP A C 1
ATOM 697 O O . TRP A 1 101 ? 7.409 -7.800 -5.096 1.00 87.62 101 TRP A O 1
ATOM 707 N N . ALA A 1 102 ? 5.639 -6.883 -6.123 1.00 88.25 102 ALA A N 1
ATOM 708 C CA . ALA A 1 102 ? 6.186 -7.020 -7.469 1.00 88.25 102 ALA A CA 1
ATOM 709 C C . ALA A 1 102 ? 7.500 -6.236 -7.640 1.00 88.25 102 ALA A C 1
ATOM 711 O O . ALA A 1 102 ? 8.455 -6.755 -8.222 1.00 88.25 102 ALA A O 1
ATOM 712 N N . ALA A 1 103 ? 7.580 -5.018 -7.090 1.00 85.44 103 ALA A N 1
ATOM 713 C CA . ALA A 1 103 ? 8.799 -4.212 -7.111 1.00 85.44 103 ALA A CA 1
ATOM 714 C C . ALA A 1 103 ? 9.942 -4.875 -6.320 1.00 85.44 103 ALA A C 1
ATOM 716 O O . ALA A 1 103 ? 11.061 -4.984 -6.829 1.00 85.44 103 ALA A O 1
ATOM 717 N N . TYR A 1 104 ? 9.659 -5.389 -5.117 1.00 87.50 104 TYR A N 1
ATOM 718 C CA . TYR A 1 104 ? 10.647 -6.136 -4.331 1.00 87.50 104 TYR A CA 1
ATOM 719 C C . TYR A 1 104 ? 11.108 -7.409 -5.025 1.00 87.50 104 TYR A C 1
ATOM 721 O O . TYR A 1 104 ? 12.305 -7.689 -5.065 1.00 87.50 104 TYR A O 1
ATOM 729 N N . PHE A 1 105 ? 10.176 -8.165 -5.599 1.00 87.56 105 PHE A N 1
ATOM 730 C CA . PHE A 1 105 ? 10.490 -9.394 -6.309 1.00 87.56 105 PHE A CA 1
ATOM 731 C C . PHE A 1 105 ? 11.398 -9.122 -7.511 1.00 87.56 105 PHE A C 1
ATOM 733 O O . PHE A 1 105 ? 12.397 -9.814 -7.683 1.00 87.56 105 PHE A O 1
ATOM 740 N N . ARG A 1 106 ? 11.133 -8.060 -8.283 1.00 87.31 106 ARG A N 1
ATOM 741 C CA . ARG A 1 106 ? 12.023 -7.623 -9.368 1.00 87.31 106 ARG A CA 1
ATOM 742 C C . ARG A 1 106 ? 13.431 -7.299 -8.861 1.00 87.31 106 ARG A C 1
ATOM 744 O O . ARG A 1 106 ? 14.415 -7.688 -9.487 1.00 87.31 106 ARG A O 1
ATOM 751 N N . GLN A 1 107 ? 13.546 -6.584 -7.742 1.00 86.88 107 GLN A N 1
ATOM 752 C CA . GLN A 1 107 ? 14.850 -6.255 -7.159 1.00 86.88 107 GLN A CA 1
ATOM 753 C C . GLN A 1 107 ? 15.590 -7.514 -6.683 1.00 86.88 107 GLN A C 1
ATOM 755 O O . GLN A 1 107 ? 16.804 -7.628 -6.852 1.00 86.88 107 GLN A O 1
ATOM 760 N N . LEU A 1 108 ? 14.855 -8.480 -6.133 1.00 89.12 108 LEU A N 1
ATOM 761 C CA . LEU A 1 108 ? 15.388 -9.768 -5.713 1.00 89.12 108 LEU A CA 1
ATOM 762 C C . LEU A 1 108 ? 15.901 -10.585 -6.907 1.00 89.12 108 LEU A C 1
ATOM 764 O O . LEU A 1 108 ? 17.018 -11.093 -6.853 1.00 89.12 108 LEU A O 1
ATOM 768 N N . THR A 1 109 ? 15.135 -10.685 -7.999 1.00 88.06 109 THR A N 1
ATOM 769 C CA . THR A 1 109 ? 15.558 -11.427 -9.200 1.00 88.06 109 THR A CA 1
ATOM 770 C C . THR A 1 109 ? 16.787 -10.808 -9.855 1.00 88.06 109 THR A C 1
ATOM 772 O O . THR A 1 109 ? 17.672 -11.544 -10.288 1.00 88.06 109 THR A O 1
ATOM 775 N N . LEU A 1 110 ? 16.901 -9.474 -9.837 1.00 87.38 110 LEU A N 1
ATOM 776 C CA . LEU A 1 110 ? 18.116 -8.777 -10.266 1.00 87.38 110 LEU A CA 1
ATOM 777 C C . LEU A 1 110 ? 19.334 -9.182 -9.424 1.00 87.38 110 LEU A C 1
ATOM 779 O O . LEU A 1 110 ? 20.413 -9.382 -9.976 1.00 87.38 110 LEU A O 1
ATOM 783 N N . GLY A 1 111 ? 19.161 -9.379 -8.113 1.00 87.38 111 GLY A N 1
ATOM 784 C CA . GLY A 1 111 ? 20.207 -9.909 -7.230 1.00 87.38 111 GLY A CA 1
ATOM 785 C C . GLY A 1 111 ? 20.669 -11.326 -7.596 1.00 87.38 111 GLY A C 1
ATOM 786 O O . GLY A 1 111 ? 21.825 -11.670 -7.368 1.00 87.38 111 GLY A O 1
ATOM 787 N N . PHE A 1 112 ? 19.799 -12.125 -8.220 1.00 89.44 112 PHE A N 1
ATOM 788 C CA . PHE A 1 112 ? 20.122 -13.449 -8.766 1.00 89.44 112 PHE A CA 1
ATOM 789 C C . PHE A 1 112 ? 20.609 -13.416 -10.226 1.00 89.44 112 PHE A C 1
ATOM 791 O O . PHE A 1 112 ? 20.830 -14.470 -10.820 1.00 89.44 112 PHE A O 1
ATOM 798 N N . GLY A 1 113 ? 20.775 -12.230 -10.821 1.00 87.88 113 GLY A N 1
ATOM 799 C CA . GLY A 1 113 ? 21.188 -12.062 -12.217 1.00 87.88 113 GLY A CA 1
ATOM 800 C C . GLY A 1 113 ? 20.077 -12.304 -13.246 1.00 87.88 113 GLY A C 1
ATOM 801 O O . GLY A 1 113 ? 20.354 -12.331 -14.442 1.00 87.88 113 GLY A O 1
ATOM 802 N N . VAL A 1 114 ? 18.825 -12.469 -12.808 1.00 87.94 114 VAL A N 1
ATOM 803 C CA . VAL A 1 114 ? 17.659 -12.600 -13.691 1.00 87.94 114 VAL A CA 1
ATOM 804 C C . VAL A 1 114 ? 17.002 -11.232 -13.847 1.00 87.94 114 VAL A C 1
ATOM 806 O O . VAL A 1 114 ? 16.345 -10.721 -12.937 1.00 87.94 114 VAL A O 1
ATOM 809 N N . GLU A 1 115 ? 17.166 -10.631 -15.022 1.00 84.75 115 GLU A N 1
ATOM 810 C CA . GLU A 1 115 ? 16.546 -9.349 -15.340 1.00 84.75 115 GLU A CA 1
ATOM 811 C C . GLU A 1 115 ? 15.130 -9.545 -15.888 1.00 84.75 115 GLU A C 1
ATOM 813 O O . GLU A 1 115 ? 14.923 -10.065 -16.985 1.00 84.75 115 GLU A O 1
ATOM 818 N N . ILE A 1 116 ? 14.139 -9.101 -15.113 1.00 84.38 116 ILE A N 1
ATOM 819 C CA . ILE A 1 116 ? 12.758 -9.004 -15.586 1.00 84.38 116 ILE A CA 1
ATOM 820 C C . ILE A 1 116 ? 12.631 -7.713 -16.409 1.00 84.38 116 ILE A C 1
ATOM 822 O O . ILE A 1 116 ? 12.898 -6.629 -15.865 1.00 84.38 116 ILE A O 1
ATOM 826 N N . PRO A 1 117 ? 12.201 -7.796 -17.685 1.00 84.81 117 PRO A N 1
ATOM 827 C CA . PRO A 1 117 ? 12.040 -6.624 -18.532 1.00 84.81 117 PRO A CA 1
ATOM 828 C C . PRO A 1 117 ? 11.130 -5.580 -17.886 1.00 84.81 117 PRO A C 1
ATOM 830 O O . PRO A 1 117 ? 10.064 -5.907 -17.363 1.00 84.81 117 PRO A O 1
ATOM 833 N N . ALA A 1 118 ? 11.529 -4.307 -17.957 1.00 84.00 118 ALA A N 1
ATOM 834 C CA . ALA A 1 118 ? 10.818 -3.219 -17.286 1.00 84.00 118 ALA A CA 1
ATOM 835 C C . ALA A 1 118 ? 9.330 -3.146 -17.687 1.00 84.00 118 ALA A C 1
ATOM 837 O O . ALA A 1 118 ? 8.469 -2.970 -16.826 1.00 84.00 118 ALA A O 1
ATOM 838 N N . TRP A 1 119 ? 9.009 -3.392 -18.964 1.00 83.62 119 TRP A N 1
ATOM 839 C CA . TRP A 1 119 ? 7.638 -3.381 -19.494 1.00 83.62 119 TRP A CA 1
ATOM 840 C C . TRP A 1 119 ? 6.715 -4.470 -18.913 1.00 83.62 119 TRP A C 1
ATOM 842 O O . TRP A 1 119 ? 5.497 -4.317 -18.993 1.00 83.62 119 TRP A O 1
ATOM 852 N N . LEU A 1 120 ? 7.271 -5.527 -18.304 1.00 86.12 120 LEU A N 1
ATOM 853 C CA . LEU A 1 120 ? 6.532 -6.602 -17.621 1.00 86.12 120 LEU A CA 1
ATOM 854 C C . LEU A 1 120 ? 6.324 -6.324 -16.116 1.00 86.12 120 LEU A C 1
ATOM 856 O O . LEU A 1 120 ? 5.611 -7.047 -15.419 1.00 86.12 120 LEU A O 1
ATOM 860 N N . SER A 1 121 ? 6.981 -5.288 -15.595 1.00 84.81 121 SER A N 1
ATOM 861 C CA . SER A 1 121 ? 7.008 -4.942 -14.167 1.00 84.81 121 SER A CA 1
ATOM 862 C C . SER A 1 121 ? 6.451 -3.554 -13.859 1.00 84.81 121 SER A C 1
ATOM 864 O O . SER A 1 121 ? 6.410 -3.142 -12.703 1.00 84.81 121 SER A O 1
ATOM 866 N N . THR A 1 122 ? 6.033 -2.815 -14.881 1.00 86.25 122 THR A N 1
ATOM 867 C CA . THR A 1 122 ? 5.550 -1.439 -14.759 1.00 86.25 122 THR A CA 1
ATOM 868 C C . THR A 1 122 ? 4.149 -1.338 -15.344 1.00 86.25 122 THR A C 1
ATOM 870 O O . THR A 1 122 ? 3.807 -2.037 -16.293 1.00 86.25 122 THR A O 1
ATOM 873 N N . ASP A 1 123 ? 3.306 -0.492 -14.761 1.00 87.50 123 ASP A N 1
ATOM 874 C CA . ASP A 1 123 ? 1.985 -0.194 -15.298 1.00 87.50 123 ASP A CA 1
ATOM 875 C C . ASP A 1 123 ? 2.048 0.865 -16.411 1.00 87.50 123 ASP A C 1
ATOM 877 O O . ASP A 1 123 ? 2.933 1.723 -16.458 1.00 87.50 123 ASP A O 1
ATOM 881 N N . TYR A 1 124 ? 1.061 0.839 -17.306 1.00 84.69 124 TYR A N 1
ATOM 882 C CA . TYR A 1 124 ? 1.000 1.752 -18.446 1.00 84.69 124 TYR A CA 1
ATOM 883 C C . TYR A 1 124 ? 1.003 3.235 -18.035 1.00 84.69 124 TYR A C 1
ATOM 885 O O . TYR A 1 124 ? 1.691 4.052 -18.652 1.00 84.69 124 TYR A O 1
ATOM 893 N N . ARG A 1 125 ? 0.293 3.602 -16.959 1.00 86.25 125 ARG A N 1
ATOM 894 C CA . ARG A 1 125 ? 0.195 4.997 -16.506 1.00 86.25 125 ARG A CA 1
ATOM 895 C C . ARG A 1 125 ? 1.558 5.530 -16.064 1.00 86.25 125 ARG A C 1
ATOM 897 O O . ARG A 1 125 ? 1.924 6.633 -16.468 1.00 86.25 125 ARG A O 1
ATOM 904 N N . SER A 1 126 ? 2.317 4.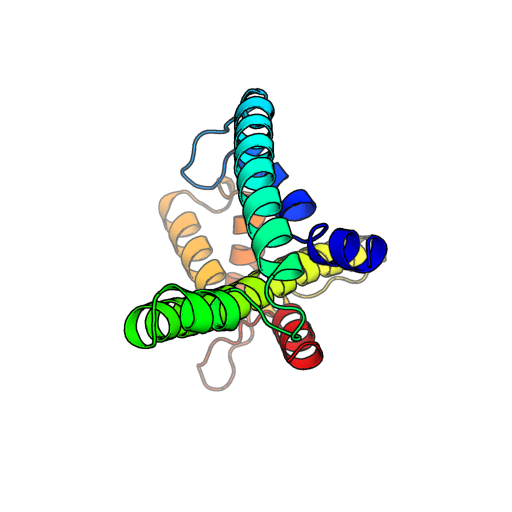753 -15.299 1.00 86.06 126 SER A N 1
ATOM 905 C CA . SER A 1 126 ? 3.667 5.115 -14.862 1.00 86.06 126 SER A CA 1
ATOM 906 C C . SER A 1 126 ? 4.613 5.332 -16.042 1.00 86.06 126 SER A C 1
ATOM 908 O O . SER A 1 126 ? 5.374 6.298 -16.038 1.00 86.06 126 SER A O 1
ATOM 910 N N . THR A 1 127 ? 4.514 4.519 -17.102 1.00 86.94 127 THR A N 1
ATOM 911 C CA . THR A 1 127 ? 5.333 4.724 -18.314 1.00 86.94 127 THR A CA 1
ATOM 912 C C . THR A 1 127 ? 5.007 6.027 -19.041 1.00 86.94 127 THR A C 1
ATOM 914 O O . THR A 1 127 ? 5.915 6.739 -19.466 1.00 86.94 127 THR A O 1
ATOM 917 N N . LEU A 1 128 ? 3.725 6.403 -19.126 1.00 86.19 128 LEU A N 1
ATOM 918 C CA . LEU A 1 128 ? 3.314 7.674 -19.726 1.00 86.19 128 LEU A CA 1
ATOM 919 C C . LEU A 1 128 ? 3.763 8.882 -18.900 1.00 86.19 128 LEU A C 1
ATOM 921 O O . LEU A 1 128 ? 4.154 9.904 -19.465 1.00 86.19 128 LEU A O 1
ATOM 925 N N . LEU A 1 129 ? 3.697 8.787 -17.570 1.00 86.31 129 LEU A N 1
ATOM 926 C CA . LEU A 1 129 ? 4.185 9.841 -16.680 1.00 86.31 129 LEU A CA 1
ATOM 927 C C . LEU A 1 129 ? 5.700 10.013 -16.814 1.00 86.31 129 LEU A C 1
ATOM 929 O O . LEU A 1 129 ? 6.174 11.141 -16.934 1.00 86.31 129 LEU A O 1
ATOM 933 N N . ALA A 1 130 ? 6.438 8.905 -16.885 1.00 86.12 130 ALA A N 1
ATOM 934 C CA . ALA A 1 130 ? 7.875 8.912 -17.113 1.00 86.12 130 ALA A CA 1
ATOM 935 C C . ALA A 1 130 ? 8.248 9.518 -18.472 1.00 86.12 130 ALA A C 1
ATOM 937 O O . ALA A 1 130 ? 9.141 10.358 -18.543 1.00 86.12 130 ALA A O 1
ATOM 938 N N . ALA A 1 131 ? 7.519 9.171 -19.536 1.00 86.25 131 ALA A N 1
ATOM 939 C CA . ALA A 1 131 ? 7.716 9.747 -20.864 1.00 86.25 131 ALA A CA 1
ATOM 940 C C . ALA A 1 131 ? 7.468 11.265 -20.884 1.00 86.25 131 ALA A C 1
ATOM 942 O O . ALA A 1 131 ? 8.269 12.020 -21.434 1.00 86.25 131 ALA A O 1
ATOM 943 N N . LYS A 1 132 ? 6.395 11.736 -20.232 1.00 86.25 132 LYS A N 1
ATOM 944 C CA . LYS A 1 132 ? 6.107 13.175 -20.104 1.00 86.25 132 LYS A CA 1
ATOM 945 C C . LYS A 1 132 ? 7.172 13.910 -19.291 1.00 86.25 132 LYS A C 1
ATOM 947 O O . LYS A 1 132 ? 7.587 14.995 -19.686 1.00 86.25 132 LYS A O 1
ATOM 952 N N . ALA A 1 133 ? 7.630 13.325 -18.184 1.00 83.81 133 ALA A N 1
ATOM 953 C CA . ALA A 1 133 ? 8.695 13.901 -17.365 1.00 83.81 133 ALA A CA 1
ATOM 954 C C . ALA A 1 133 ? 10.018 13.995 -18.147 1.00 83.81 133 ALA A C 1
ATOM 956 O O . ALA A 1 133 ? 10.674 15.036 -18.134 1.00 83.81 133 ALA A O 1
ATOM 957 N N . ALA A 1 134 ? 10.361 12.948 -18.903 1.00 85.50 134 ALA A N 1
ATOM 958 C CA . ALA A 1 134 ? 11.539 12.927 -19.764 1.00 85.50 134 ALA A CA 1
ATOM 959 C C . ALA A 1 134 ? 11.458 13.972 -20.889 1.00 85.50 134 ALA A C 1
ATOM 961 O O . ALA A 1 134 ? 12.464 14.599 -21.211 1.00 85.50 134 ALA A O 1
ATOM 962 N N . ALA A 1 135 ? 10.269 14.204 -21.455 1.00 83.38 135 ALA A N 1
ATOM 963 C CA . ALA A 1 135 ? 10.058 15.227 -22.478 1.00 83.38 135 ALA A CA 1
ATOM 964 C C . ALA A 1 135 ? 10.243 16.662 -21.945 1.00 83.38 135 ALA A C 1
ATOM 966 O O . ALA A 1 135 ? 10.664 17.538 -22.695 1.00 83.38 135 ALA A O 1
ATOM 967 N N . GLY A 1 136 ? 9.943 16.908 -20.664 1.00 77.38 136 GLY A N 1
ATOM 968 C CA . GLY A 1 136 ? 10.067 18.230 -20.041 1.00 77.38 136 GLY A CA 1
ATOM 969 C C . GLY A 1 136 ? 11.456 18.562 -19.480 1.00 77.38 136 GLY A C 1
ATOM 970 O O . GLY A 1 136 ? 11.806 19.737 -19.418 1.00 77.38 136 GLY A O 1
ATOM 971 N N . GLY A 1 137 ? 12.242 17.559 -19.068 1.00 73.75 137 GLY A N 1
ATOM 972 C CA . GLY A 1 137 ? 13.511 17.767 -18.346 1.00 73.75 137 GLY A CA 1
ATOM 973 C C . GLY A 1 137 ? 14.675 16.856 -18.750 1.00 73.75 137 GLY A C 1
ATOM 974 O O . GLY A 1 137 ? 15.737 16.917 -18.133 1.00 73.75 137 GLY A O 1
ATOM 975 N N . GLY A 1 138 ? 14.501 16.020 -19.777 1.00 78.00 138 GLY A N 1
ATOM 976 C CA . GLY A 1 138 ? 15.490 15.035 -20.213 1.00 78.00 138 GLY A CA 1
ATOM 977 C C . GLY A 1 138 ? 15.552 13.793 -19.315 1.00 78.00 138 GLY A C 1
ATOM 978 O O . GLY A 1 138 ? 15.216 13.819 -18.133 1.00 78.00 138 GLY A O 1
ATOM 979 N N . ALA A 1 139 ? 16.018 12.672 -19.873 1.00 76.44 139 ALA A N 1
ATOM 980 C CA . ALA A 1 139 ? 16.069 11.389 -19.162 1.00 76.44 139 ALA A CA 1
ATOM 981 C C . ALA A 1 139 ? 17.054 11.369 -17.971 1.00 76.44 139 ALA A C 1
ATOM 983 O O . ALA A 1 139 ? 16.908 10.551 -17.067 1.00 76.44 139 ALA A O 1
ATOM 984 N N . ALA A 1 140 ? 18.039 12.274 -17.947 1.00 73.94 140 ALA A N 1
ATOM 985 C CA . ALA A 1 140 ? 19.067 12.343 -16.905 1.00 73.94 140 ALA A CA 1
ATOM 986 C C . ALA A 1 140 ? 18.563 12.912 -15.563 1.00 73.94 140 ALA A C 1
ATOM 988 O O . ALA A 1 140 ? 19.204 12.697 -14.539 1.00 73.94 140 ALA A O 1
ATOM 989 N N . GLY A 1 141 ? 17.433 13.630 -15.559 1.00 71.19 141 GLY A N 1
ATOM 990 C CA . GLY A 1 141 ? 16.833 14.215 -14.353 1.00 71.19 141 GLY A CA 1
ATOM 991 C C . GLY A 1 141 ? 15.755 13.347 -13.696 1.00 71.19 141 GLY A C 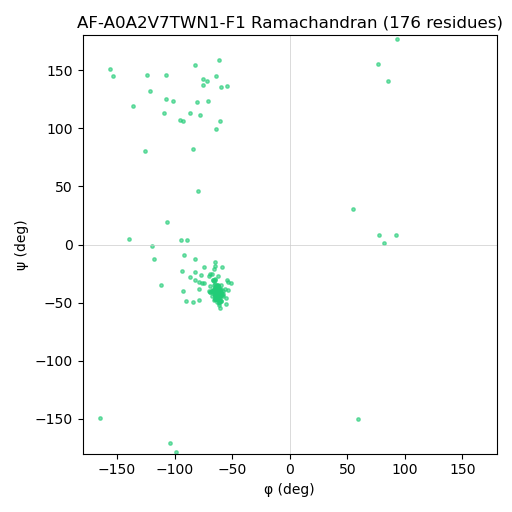1
ATOM 992 O O . GLY A 1 141 ? 15.099 13.797 -12.758 1.00 71.19 141 GLY A O 1
ATOM 993 N N . LEU A 1 142 ? 15.519 12.134 -14.203 1.00 79.62 142 LEU A N 1
ATOM 994 C CA . LEU A 1 142 ? 14.471 11.252 -13.695 1.00 79.62 142 LEU A CA 1
ATOM 995 C C . LEU A 1 142 ? 14.884 10.611 -12.365 1.00 79.62 142 LEU A C 1
ATOM 997 O O . LEU A 1 142 ? 16.031 10.199 -12.188 1.00 79.62 142 LEU A O 1
ATOM 1001 N N . SER A 1 143 ? 13.925 10.467 -11.446 1.00 78.31 143 SER A N 1
ATOM 1002 C CA . SER A 1 143 ? 14.132 9.651 -10.246 1.00 78.31 143 SER A CA 1
ATOM 1003 C C . SER A 1 143 ? 14.401 8.185 -10.634 1.00 78.31 143 SER A C 1
ATOM 1005 O O . SER A 1 143 ? 14.001 7.757 -11.722 1.00 78.31 143 SER A O 1
ATOM 1007 N N . PRO A 1 144 ? 15.034 7.377 -9.762 1.00 78.50 144 PRO A N 1
ATOM 1008 C CA . PRO A 1 144 ? 15.298 5.964 -10.048 1.00 78.50 144 PRO A CA 1
ATOM 1009 C C . PRO A 1 144 ? 14.040 5.179 -10.456 1.00 78.50 144 PRO A C 1
ATOM 1011 O O . PRO A 1 144 ? 14.079 4.380 -11.390 1.00 78.50 144 PRO A O 1
ATOM 1014 N N . GLU A 1 145 ? 12.908 5.465 -9.811 1.00 77.31 145 GLU A N 1
ATOM 1015 C CA . GLU A 1 145 ? 11.604 4.864 -10.116 1.00 77.31 145 GLU A CA 1
ATOM 1016 C C . GLU A 1 145 ? 11.104 5.257 -11.516 1.00 77.31 145 GLU A C 1
ATOM 1018 O O . GLU A 1 145 ? 10.721 4.401 -12.317 1.00 77.31 145 GLU A O 1
ATOM 1023 N N . LEU A 1 146 ? 11.172 6.551 -11.848 1.00 82.12 146 LEU A N 1
ATOM 1024 C CA . LEU A 1 146 ? 10.778 7.073 -13.159 1.00 82.12 146 LEU A CA 1
ATOM 1025 C C . LEU A 1 146 ? 11.704 6.587 -14.277 1.00 82.12 146 LEU A C 1
ATOM 1027 O O . LEU A 1 146 ? 11.246 6.399 -15.400 1.00 82.12 146 LEU A O 1
ATOM 1031 N N . SER A 1 147 ? 12.982 6.346 -13.985 1.00 83.62 147 SER A N 1
ATOM 1032 C CA . SER A 1 147 ? 13.938 5.801 -14.951 1.00 83.62 147 SER A CA 1
ATOM 1033 C C . SER A 1 147 ? 13.546 4.388 -15.395 1.00 83.62 147 SER A C 1
ATOM 1035 O O . SER A 1 147 ? 13.525 4.102 -16.592 1.00 83.62 147 SER A O 1
ATOM 1037 N N . ILE A 1 148 ? 13.128 3.524 -14.462 1.00 84.94 148 ILE A N 1
ATOM 1038 C CA . ILE A 1 148 ? 12.634 2.174 -14.786 1.00 84.94 148 ILE A CA 1
ATOM 1039 C C . ILE A 1 148 ? 11.365 2.260 -15.643 1.00 84.94 148 ILE A C 1
ATOM 1041 O O . ILE A 1 148 ? 11.255 1.581 -16.666 1.00 84.94 148 ILE A O 1
ATOM 1045 N N . ALA A 1 149 ? 10.431 3.139 -15.277 1.00 85.94 149 ALA A N 1
ATOM 1046 C CA . ALA A 1 149 ? 9.210 3.341 -16.050 1.00 85.94 149 ALA A CA 1
ATOM 1047 C C . ALA A 1 149 ? 9.471 3.949 -17.442 1.00 85.94 149 ALA A C 1
ATOM 1049 O O . ALA A 1 149 ? 8.778 3.623 -18.406 1.00 85.94 149 ALA A O 1
ATOM 1050 N N . TYR A 1 150 ? 10.502 4.782 -17.582 1.00 85.88 150 TYR A N 1
ATOM 1051 C CA . TYR A 1 150 ? 10.943 5.306 -18.871 1.00 85.88 150 TYR A CA 1
ATOM 1052 C C . TYR A 1 150 ? 11.586 4.215 -19.739 1.00 85.88 150 TYR A C 1
ATOM 1054 O O . TYR A 1 150 ? 11.287 4.118 -20.926 1.00 85.88 150 TYR A O 1
ATOM 1062 N N . GLN A 1 151 ? 12.391 3.322 -19.155 1.00 86.25 151 GLN A N 1
ATOM 1063 C CA . GLN A 1 151 ? 12.931 2.150 -19.859 1.00 86.25 151 GLN A CA 1
ATOM 1064 C C . GLN A 1 151 ? 11.824 1.212 -20.353 1.00 86.25 151 GLN A C 1
ATOM 1066 O O . GLN A 1 151 ? 11.916 0.673 -21.457 1.00 86.25 151 GLN A O 1
ATOM 1071 N N . ALA A 1 152 ? 10.753 1.049 -19.572 1.00 86.31 152 ALA A N 1
ATOM 1072 C CA . ALA A 1 152 ? 9.554 0.341 -20.012 1.00 86.31 152 ALA A CA 1
ATOM 1073 C C . ALA A 1 152 ? 8.872 1.055 -21.192 1.00 86.31 152 ALA A C 1
ATOM 1075 O O . ALA A 1 152 ? 8.446 0.394 -22.134 1.00 86.31 152 ALA A O 1
ATOM 1076 N N . HIS A 1 153 ? 8.821 2.392 -21.187 1.00 86.12 153 HIS A N 1
ATOM 1077 C CA . HIS A 1 153 ? 8.292 3.165 -22.312 1.00 86.12 153 HIS A CA 1
ATOM 1078 C C . HIS A 1 153 ? 9.130 3.021 -23.589 1.00 86.12 153 HIS A C 1
ATOM 1080 O O . HIS A 1 153 ? 8.569 3.016 -24.675 1.00 86.12 153 HIS A O 1
ATOM 1086 N N . LEU A 1 154 ? 10.451 2.877 -23.495 1.00 86.06 154 LEU A N 1
ATOM 1087 C CA . LEU A 1 154 ? 11.304 2.727 -24.679 1.0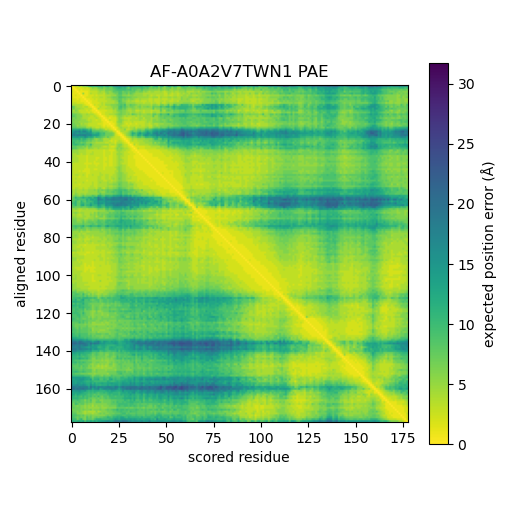0 86.06 154 LEU A CA 1
ATOM 1088 C C . LEU A 1 154 ? 11.289 1.307 -25.258 1.00 86.06 154 LEU A C 1
ATOM 1090 O O . LEU A 1 154 ? 11.298 1.143 -26.473 1.00 86.06 154 LEU A O 1
ATOM 1094 N N . ASN A 1 155 ? 11.257 0.287 -24.398 1.00 85.56 155 ASN A N 1
ATOM 1095 C CA . ASN A 1 155 ? 11.490 -1.107 -24.790 1.00 85.56 155 ASN A CA 1
ATOM 1096 C C . ASN A 1 155 ? 10.215 -1.970 -24.813 1.00 85.56 155 ASN A C 1
ATOM 1098 O O . ASN A 1 155 ? 10.305 -3.196 -24.726 1.00 85.56 155 ASN A O 1
ATOM 1102 N N . HIS A 1 156 ? 9.026 -1.363 -24.872 1.00 85.69 156 HIS A N 1
ATOM 1103 C CA . HIS A 1 156 ? 7.776 -2.122 -24.901 1.00 85.69 156 HIS A CA 1
ATOM 1104 C C . HIS A 1 156 ? 7.527 -2.749 -26.283 1.00 85.69 156 HIS A C 1
ATOM 1106 O O . HIS A 1 156 ? 7.694 -2.082 -27.308 1.00 85.69 156 HIS A O 1
ATOM 1112 N N . PRO A 1 157 ? 7.082 -4.014 -26.348 1.00 86.06 157 PRO A N 1
ATOM 1113 C CA . PRO A 1 157 ? 6.641 -4.601 -27.601 1.00 86.06 157 PRO A CA 1
ATOM 1114 C C . PRO A 1 157 ? 5.297 -3.998 -28.034 1.00 86.06 157 PRO A C 1
ATOM 1116 O O . PRO A 1 157 ? 4.397 -3.774 -27.221 1.00 86.06 157 PRO A O 1
ATOM 1119 N N . VAL A 1 158 ? 5.146 -3.763 -29.338 1.00 84.62 158 VAL A N 1
ATOM 1120 C CA . VAL A 1 158 ? 3.897 -3.292 -29.950 1.00 84.62 158 VAL A CA 1
ATOM 1121 C C . VAL A 1 158 ? 3.303 -4.438 -30.758 1.00 84.62 158 VAL A C 1
ATOM 1123 O O . VAL A 1 158 ? 3.874 -4.851 -31.767 1.00 84.62 158 VAL A O 1
ATOM 1126 N N . ILE A 1 159 ? 2.155 -4.958 -30.325 1.00 84.31 159 ILE A N 1
ATOM 1127 C CA . ILE A 1 159 ? 1.415 -5.992 -31.060 1.00 84.31 159 ILE A CA 1
ATOM 1128 C C . ILE A 1 159 ? 0.172 -5.338 -31.654 1.00 84.31 159 ILE A C 1
ATOM 1130 O O . ILE A 1 159 ? -0.602 -4.712 -30.937 1.00 84.31 159 ILE A O 1
ATOM 1134 N N . LEU A 1 160 ? -0.015 -5.461 -32.974 1.00 80.75 160 LEU A N 1
ATOM 1135 C CA . LEU A 1 160 ? -1.175 -4.908 -33.697 1.00 80.75 160 LEU A CA 1
ATOM 1136 C C . LEU A 1 160 ? -1.393 -3.393 -33.476 1.00 80.75 160 LEU A C 1
ATOM 1138 O O . LEU A 1 160 ? -2.521 -2.911 -33.499 1.00 80.75 160 LEU A O 1
ATOM 1142 N N . GLY A 1 161 ? -0.314 -2.635 -33.251 1.00 77.81 161 GLY A N 1
ATOM 1143 C CA . GLY A 1 161 ? -0.375 -1.194 -32.975 1.00 77.81 161 GLY A CA 1
ATOM 1144 C C . GLY A 1 161 ? -0.703 -0.827 -31.522 1.00 77.81 161 GLY A C 1
ATOM 1145 O O . GLY A 1 161 ? -0.759 0.358 -31.205 1.00 77.81 161 GLY A O 1
ATOM 1146 N N . VAL A 1 162 ? -0.879 -1.810 -30.631 1.00 79.81 162 VAL A N 1
ATOM 1147 C CA . VAL A 1 162 ? -1.131 -1.587 -29.202 1.00 79.81 162 VAL A CA 1
ATOM 1148 C C . VAL A 1 162 ? 0.162 -1.805 -28.403 1.00 79.81 162 VAL A C 1
ATOM 1150 O O . VAL A 1 162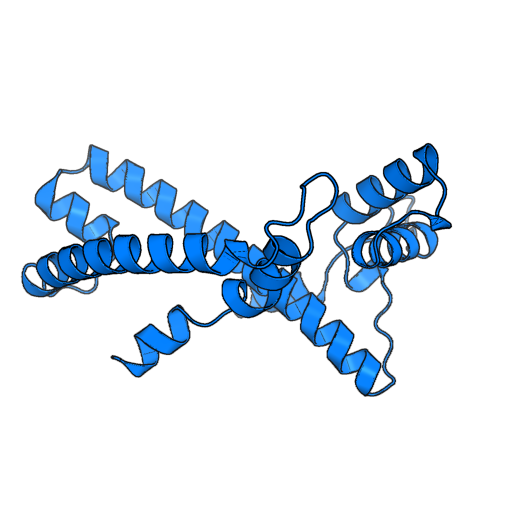 ? 0.757 -2.884 -28.498 1.00 79.81 162 VAL A O 1
ATOM 1153 N N . PRO A 1 163 ? 0.619 -0.812 -27.616 1.00 80.06 163 PRO A N 1
ATOM 1154 C CA . PRO A 1 163 ? 1.789 -0.962 -26.759 1.00 80.06 163 PRO A CA 1
ATOM 1155 C C . PRO A 1 163 ? 1.473 -1.885 -25.577 1.00 80.06 163 PRO A C 1
ATOM 1157 O O . PRO A 1 163 ? 0.549 -1.619 -24.806 1.00 80.06 163 PRO A O 1
ATOM 1160 N N . ILE A 1 164 ? 2.240 -2.964 -25.412 1.00 82.69 164 ILE A N 1
ATOM 1161 C CA . ILE A 1 164 ? 2.056 -3.900 -24.300 1.00 82.69 164 ILE A CA 1
ATOM 1162 C C . ILE A 1 164 ? 2.955 -3.488 -23.144 1.00 82.69 164 ILE A C 1
ATOM 1164 O O . ILE A 1 164 ? 4.168 -3.691 -23.164 1.00 82.69 164 ILE A O 1
ATOM 1168 N N . VAL A 1 165 ? 2.328 -2.936 -22.111 1.00 84.75 165 VAL A N 1
ATOM 1169 C CA . VAL A 1 165 ? 2.968 -2.628 -20.836 1.00 84.75 165 VAL A CA 1
ATOM 1170 C C . VAL A 1 165 ? 2.023 -3.061 -19.729 1.00 84.75 165 VAL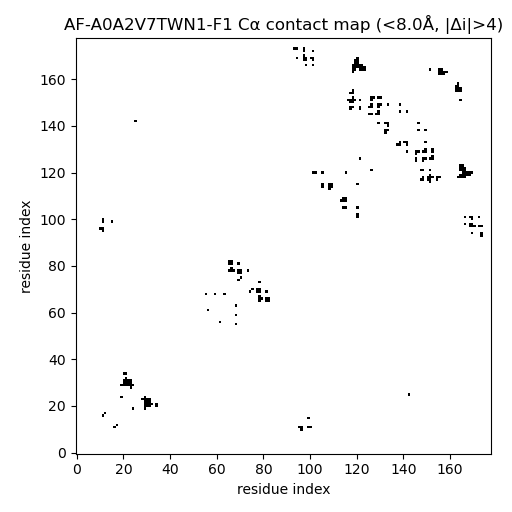 A C 1
ATOM 1172 O O . VAL A 1 165 ? 0.897 -2.570 -19.638 1.00 84.75 165 VAL A O 1
ATOM 1175 N N . CYS A 1 166 ? 2.463 -3.991 -18.892 1.00 84.50 166 CYS A N 1
ATOM 1176 C CA . CYS A 1 166 ? 1.674 -4.435 -17.754 1.00 84.50 166 CYS A CA 1
ATOM 1177 C C . CYS A 1 166 ? 2.577 -4.960 -16.645 1.00 84.50 166 CYS A C 1
ATOM 1179 O O . CYS A 1 166 ? 3.595 -5.591 -16.906 1.00 84.50 166 CYS A O 1
ATOM 1181 N N . ASN A 1 167 ? 2.173 -4.734 -15.397 1.00 87.19 167 ASN A N 1
ATOM 1182 C CA . ASN A 1 167 ? 2.843 -5.310 -14.242 1.00 87.19 167 ASN A CA 1
ATOM 1183 C C . ASN A 1 167 ? 2.303 -6.728 -14.006 1.00 87.19 167 ASN A C 1
ATOM 1185 O O . ASN A 1 167 ? 1.396 -6.933 -13.200 1.00 87.19 167 ASN A O 1
ATOM 1189 N N . VAL A 1 168 ? 2.827 -7.703 -14.752 1.00 85.94 168 VAL A N 1
ATOM 1190 C CA . VAL A 1 168 ? 2.341 -9.095 -14.726 1.00 85.94 168 VAL A CA 1
ATOM 1191 C C . VAL A 1 168 ? 2.511 -9.717 -13.350 1.00 85.94 168 VAL A C 1
ATOM 1193 O O . VAL A 1 168 ? 1.639 -10.457 -12.904 1.00 85.94 168 VAL A O 1
ATOM 1196 N N . LEU A 1 169 ? 3.593 -9.377 -12.648 1.00 83.75 169 LEU A N 1
ATOM 1197 C CA . LEU A 1 169 ? 3.824 -9.839 -11.283 1.00 83.75 169 LEU A CA 1
ATOM 1198 C C . LEU A 1 169 ? 2.724 -9.349 -10.342 1.00 83.75 169 LEU A C 1
ATOM 1200 O O . LEU A 1 169 ? 2.112 -10.167 -9.662 1.00 83.75 169 LEU A O 1
ATOM 1204 N N . ALA A 1 170 ? 2.408 -8.052 -10.352 1.00 84.50 170 ALA A N 1
ATOM 1205 C CA . ALA A 1 170 ? 1.330 -7.521 -9.522 1.00 84.50 170 ALA A CA 1
ATOM 1206 C C . ALA A 1 170 ? -0.023 -8.151 -9.885 1.00 84.50 170 ALA A C 1
ATOM 1208 O O . ALA A 1 170 ? -0.742 -8.585 -8.993 1.00 84.50 170 ALA A O 1
ATOM 1209 N N . VAL A 1 171 ? -0.334 -8.293 -11.180 1.00 85.88 171 VAL A N 1
ATOM 1210 C CA . VAL A 1 171 ? -1.569 -8.956 -11.635 1.00 85.88 171 VAL A CA 1
ATOM 1211 C C . VAL A 1 171 ? -1.635 -10.402 -11.144 1.00 85.88 171 VAL A C 1
ATOM 1213 O O . VAL A 1 171 ? -2.674 -10.826 -10.649 1.00 85.88 171 VAL A O 1
ATOM 1216 N N . SER A 1 172 ? -0.532 -11.150 -11.230 1.00 85.25 172 SER A N 1
ATOM 1217 C CA . SER A 1 172 ? -0.469 -12.538 -10.764 1.00 85.25 172 SER A CA 1
ATOM 1218 C C . SER A 1 172 ? -0.638 -12.655 -9.249 1.00 85.25 172 SER A C 1
ATOM 1220 O O . SER A 1 172 ? -1.341 -13.546 -8.784 1.00 85.25 172 SER A O 1
ATOM 1222 N N . ILE A 1 173 ? -0.060 -11.723 -8.483 1.00 84.50 173 ILE A N 1
ATOM 1223 C CA . ILE A 1 173 ? -0.199 -11.670 -7.027 1.00 84.50 173 ILE A CA 1
ATOM 1224 C C . ILE A 1 173 ? -1.652 -11.358 -6.663 1.00 84.50 173 ILE A C 1
ATOM 1226 O O . ILE A 1 173 ? -2.243 -12.067 -5.856 1.00 84.50 173 ILE A O 1
ATOM 1230 N N . THR A 1 174 ? -2.262 -10.349 -7.287 1.00 84.19 174 THR A N 1
ATOM 1231 C CA . THR A 1 174 ? -3.671 -10.016 -7.045 1.00 84.19 174 THR A CA 1
ATOM 1232 C C . THR A 1 174 ? -4.596 -11.171 -7.432 1.00 84.19 174 THR A C 1
ATOM 1234 O O . THR A 1 174 ? -5.492 -11.496 -6.660 1.00 84.19 174 THR A O 1
ATOM 1237 N N . ALA A 1 175 ? -4.355 -11.834 -8.568 1.00 84.31 175 ALA A N 1
ATOM 1238 C CA . ALA A 1 175 ? -5.138 -12.988 -9.014 1.00 84.31 175 ALA A CA 1
ATOM 1239 C C . ALA A 1 175 ? -4.971 -14.229 -8.122 1.00 84.31 175 ALA A C 1
ATOM 1241 O O . ALA A 1 175 ? -5.858 -15.068 -8.092 1.00 84.31 175 ALA A O 1
ATOM 1242 N N . ALA A 1 176 ? -3.846 -14.367 -7.415 1.00 82.31 176 ALA A N 1
ATOM 1243 C CA . ALA A 1 176 ? -3.636 -15.455 -6.461 1.00 82.31 176 ALA A CA 1
ATOM 1244 C C . ALA A 1 176 ? -4.276 -15.184 -5.087 1.00 82.31 176 ALA A C 1
ATOM 1246 O O . ALA A 1 176 ? -4.526 -16.125 -4.336 1.00 82.31 176 ALA A O 1
ATOM 1247 N N . ILE A 1 177 ? -4.488 -13.909 -4.739 1.00 75.62 177 ILE A N 1
ATOM 1248 C CA . ILE A 1 177 ? -5.052 -13.473 -3.450 1.00 75.62 177 ILE A CA 1
ATOM 1249 C C . ILE A 1 177 ? -6.582 -13.291 -3.521 1.00 75.62 177 ILE A C 1
ATOM 1251 O O . ILE A 1 177 ? -7.238 -13.338 -2.481 1.00 75.62 177 ILE A O 1
ATOM 1255 N N . THR A 1 178 ? -7.140 -13.079 -4.719 1.00 70.38 178 THR A N 1
ATOM 1256 C CA . THR A 1 178 ? -8.585 -12.887 -4.970 1.00 70.38 178 THR A CA 1
ATOM 1257 C C . THR A 1 178 ? -9.255 -14.203 -5.339 1.00 70.38 178 THR A C 1
ATOM 1259 O O . THR A 1 178 ? -10.366 -14.455 -4.826 1.00 70.38 178 THR A O 1
#

Solvent-accessible surface area (backbone atoms only — not comparable to full-atom values): 9733 Å² total; per-residue (Å²): 108,69,69,58,55,52,61,74,64,64,51,42,62,72,68,55,48,47,51,41,50,29,70,28,50,98,93,43,80,49,48,42,85,55,45,57,59,55,52,52,51,50,50,54,53,51,48,54,52,50,52,54,51,51,51,50,51,70,75,47,84,59,99,67,57,71,36,52,58,32,39,76,74,70,30,64,71,57,14,52,55,46,42,54,49,51,54,51,50,52,55,53,47,47,51,52,38,20,47,43,50,34,54,52,50,52,56,51,34,45,75,73,73,45,77,72,58,45,22,47,67,29,48,54,67,54,18,53,52,22,46,53,49,28,74,75,62,38,74,87,70,50,53,78,70,38,44,45,21,30,51,16,57,72,69,40,57,64,58,97,86,43,76,52,44,38,29,52,52,22,52,50,47,41,65,72,75,105